Protein AF-A0A0H2UXX9-F1 (afdb_monomer_lite)

Secondary structure (DSSP, 8-state):
--HIIIIIGGGHHHHHHHHHHHTT--GGGSS-HHHHHHHHTTSSPPPHHHHHHHHHHH---HHHHHHSSHHHHHHHHHHHHHGGGGB--TTTS-TTS-TT--HHHHHHHHHHHHHHTT-HHHHHHHHHHHHSS-SB--B--GGG---EEETTEEE-TTTTT-SS---TTT-B-HHHHHHHHHHHHHHHHHHHHIIIIIHHHT-B-TTS-BSS--GGGHHHHHHHHIIIIIIIIIHHHHHHHHHHSHHHHHHHHHHHHHHHT--TTPPPP--SS------------------S-----HHHHHTTS--

pLDDT: mean 87.41, std 15.77, range [35.06, 98.5]

Structure (mmCIF, N/CA/C/O backbone):
data_AF-A0A0H2UXX9-F1
#
_entry.id   AF-A0A0H2UXX9-F1
#
loop_
_atom_site.group_PDB
_atom_site.id
_atom_site.type_symbol
_atom_site.label_atom_id
_atom_site.label_alt_id
_atom_site.label_comp_id
_atom_site.label_asym_id
_atom_site.label_entity_id
_atom_site.label_seq_id
_atom_site.pdbx_PDB_ins_code
_atom_site.Cartn_x
_atom_site.Cartn_y
_atom_site.Cartn_z
_atom_site.occupancy
_atom_site.B_iso_or_equiv
_atom_site.auth_seq_id
_atom_site.auth_comp_id
_atom_site.auth_asym_id
_atom_site.auth_atom_id
_atom_site.pdbx_PDB_model_num
ATOM 1 N N . MET A 1 1 ? 2.525 10.966 4.640 1.00 84.69 1 MET A N 1
ATOM 2 C CA . MET A 1 1 ? 1.360 10.391 3.917 1.00 84.69 1 MET A CA 1
ATOM 3 C C . MET A 1 1 ? 0.180 10.154 4.852 1.00 84.69 1 MET A C 1
ATOM 5 O O . MET A 1 1 ? 0.421 9.928 6.032 1.00 84.69 1 MET A O 1
ATOM 9 N N . LYS A 1 2 ? -1.058 10.236 4.338 1.00 88.44 2 LYS A N 1
ATOM 10 C CA . LYS A 1 2 ? -2.325 10.152 5.099 1.00 88.44 2 LYS A CA 1
ATOM 11 C C . LYS A 1 2 ? -3.241 9.011 4.622 1.00 88.44 2 LYS A C 1
ATOM 13 O O . LYS A 1 2 ? -4.441 9.189 4.434 1.00 88.44 2 LYS A O 1
ATOM 18 N N . PHE A 1 3 ? -2.668 7.834 4.382 1.00 91.88 3 PHE A N 1
ATOM 19 C CA . PHE A 1 3 ? -3.409 6.693 3.841 1.00 91.88 3 PHE A CA 1
ATOM 20 C C . PHE A 1 3 ? -4.606 6.302 4.715 1.00 91.88 3 PHE A C 1
ATOM 22 O O . PHE A 1 3 ? -5.714 6.119 4.206 1.00 91.88 3 PHE A O 1
ATOM 29 N N . PHE A 1 4 ? -4.383 6.167 6.023 1.00 94.31 4 PHE A N 1
ATOM 30 C CA . PHE A 1 4 ? -5.398 5.702 6.953 1.00 94.31 4 PHE A CA 1
ATOM 31 C C . PHE A 1 4 ? -6.510 6.735 7.112 1.00 94.31 4 PHE A C 1
ATOM 33 O O . PHE A 1 4 ? -7.687 6.382 7.023 1.00 94.31 4 PHE A O 1
ATOM 40 N N . GLU A 1 5 ? -6.156 8.006 7.317 1.00 92.56 5 GLU A N 1
ATOM 41 C CA . GLU A 1 5 ? -7.124 9.098 7.421 1.00 92.56 5 GLU A CA 1
ATOM 42 C C . GLU A 1 5 ? -8.002 9.195 6.164 1.00 92.56 5 GLU A C 1
ATOM 44 O O . GLU A 1 5 ? -9.227 9.261 6.288 1.00 92.56 5 GLU A O 1
ATOM 49 N N . GLU A 1 6 ? -7.405 9.141 4.971 1.00 90.94 6 GLU A N 1
ATOM 50 C CA . GLU A 1 6 ? -8.109 9.344 3.699 1.00 90.94 6 GLU A CA 1
ATOM 51 C C . GLU A 1 6 ? -8.959 8.140 3.272 1.00 90.94 6 GLU A C 1
ATOM 53 O O . GLU A 1 6 ? -10.051 8.336 2.739 1.00 90.94 6 GLU A O 1
ATOM 58 N N . ASN A 1 7 ? -8.497 6.909 3.522 1.00 89.81 7 ASN A N 1
ATOM 59 C CA . ASN A 1 7 ? -9.093 5.712 2.912 1.00 89.81 7 ASN A CA 1
ATOM 60 C C . ASN A 1 7 ? -9.756 4.753 3.912 1.00 89.81 7 ASN A C 1
ATOM 62 O O . ASN A 1 7 ? -10.694 4.058 3.542 1.00 89.81 7 ASN A O 1
ATOM 66 N N . TYR A 1 8 ? -9.321 4.723 5.177 1.00 89.62 8 TYR A N 1
ATOM 67 C CA . TYR A 1 8 ? -9.735 3.683 6.136 1.00 89.62 8 TYR A CA 1
ATOM 68 C C . TYR A 1 8 ? -10.500 4.200 7.349 1.00 89.62 8 TYR A C 1
ATOM 70 O O . TYR A 1 8 ? -11.346 3.497 7.909 1.00 89.62 8 TYR A O 1
ATOM 78 N N . SER A 1 9 ? -10.252 5.444 7.755 1.00 90.12 9 SER A N 1
ATOM 79 C CA . SER A 1 9 ? -10.897 6.043 8.926 1.00 90.12 9 SER A CA 1
ATOM 80 C C . SER A 1 9 ? -12.429 6.060 8.804 1.00 90.12 9 SER A C 1
ATOM 82 O O . SER A 1 9 ? -13.141 5.906 9.800 1.00 90.12 9 SER A O 1
ATOM 84 N N . GLN A 1 10 ? -12.939 6.162 7.572 1.00 90.75 10 GLN A N 1
ATOM 85 C CA . GLN A 1 10 ? -14.366 6.216 7.253 1.00 90.75 10 GLN A CA 1
ATOM 86 C C . GLN A 1 10 ? -15.086 4.871 7.424 1.00 90.75 10 GLN A C 1
ATOM 88 O O . GLN A 1 10 ? -16.310 4.836 7.567 1.00 90.75 10 GLN A O 1
ATOM 93 N N . GLU A 1 11 ? -14.355 3.756 7.463 1.00 92.69 11 GLU A N 1
ATOM 94 C CA . GLU A 1 11 ? -14.944 2.431 7.666 1.00 92.69 11 GLU A CA 1
ATOM 95 C C . GLU A 1 11 ? -15.215 2.118 9.139 1.00 92.69 11 GLU A C 1
ATOM 97 O O . GLU A 1 11 ? -16.132 1.355 9.467 1.00 92.69 11 GLU A O 1
ATOM 102 N N . ILE A 1 12 ? -14.440 2.728 10.041 1.00 94.06 12 ILE A N 1
ATOM 103 C CA . ILE A 1 12 ? -14.487 2.478 11.485 1.00 94.06 12 ILE A CA 1
ATOM 104 C C . ILE A 1 12 ? -15.905 2.659 12.057 1.00 94.06 12 ILE A C 1
ATOM 106 O O . ILE A 1 12 ? -16.374 1.746 12.745 1.00 94.06 12 ILE A O 1
ATOM 110 N N . PRO A 1 13 ? -16.648 3.750 11.760 1.00 95.31 13 PRO A N 1
ATOM 111 C CA . PRO A 1 13 ? -18.031 3.919 12.215 1.00 95.31 13 PRO A CA 1
ATOM 112 C C . PRO A 1 13 ? -18.941 2.741 11.856 1.00 95.31 13 PRO A C 1
ATOM 114 O O . PRO A 1 13 ? -19.681 2.226 12.702 1.00 95.31 13 PRO A O 1
ATOM 117 N N . THR A 1 14 ? -18.864 2.287 10.604 1.00 95.38 14 THR A N 1
ATOM 118 C CA . THR A 1 14 ? -19.673 1.178 10.091 1.00 95.38 14 THR A CA 1
ATOM 119 C C . THR A 1 14 ? -19.275 -0.131 10.762 1.00 95.38 14 THR A C 1
ATOM 121 O O . THR A 1 14 ? -20.147 -0.885 11.201 1.00 95.38 14 THR A O 1
ATOM 124 N N . ARG A 1 15 ? -17.971 -0.379 10.924 1.00 95.00 15 ARG A N 1
ATOM 125 C CA . ARG A 1 15 ? -17.442 -1.585 11.571 1.00 95.00 15 ARG A CA 1
ATOM 126 C C . ARG A 1 15 ? -17.874 -1.689 13.029 1.00 95.00 15 ARG A C 1
ATOM 128 O O . ARG A 1 15 ? -18.403 -2.721 13.436 1.00 95.00 15 ARG A O 1
ATOM 135 N N . ILE A 1 16 ? -17.745 -0.602 13.786 1.00 95.19 16 ILE A N 1
ATOM 136 C CA . ILE A 1 16 ? -18.212 -0.491 15.175 1.00 95.19 16 ILE A CA 1
ATOM 137 C C . ILE A 1 16 ? -19.705 -0.803 15.270 1.00 95.19 16 ILE A C 1
ATOM 139 O O . ILE A 1 16 ? -20.124 -1.632 16.080 1.00 95.19 16 ILE A O 1
ATOM 143 N N . LYS A 1 17 ? -20.516 -0.157 14.427 1.00 96.06 17 LYS A N 1
ATOM 144 C CA . LYS A 1 17 ? -21.970 -0.337 14.423 1.00 96.06 17 LYS A CA 1
ATOM 145 C C . LYS A 1 17 ? -22.358 -1.779 14.112 1.00 96.06 17 LYS A C 1
ATOM 147 O O . LYS A 1 17 ? -23.274 -2.322 14.735 1.00 96.06 17 LYS A O 1
ATOM 152 N N . ASN A 1 18 ? -21.667 -2.401 13.159 1.00 95.88 18 ASN A N 1
ATOM 153 C CA . ASN A 1 18 ? -21.888 -3.789 12.773 1.00 95.88 18 ASN A CA 1
ATOM 154 C C . ASN A 1 18 ? -21.481 -4.754 13.890 1.00 95.88 18 ASN A C 1
ATOM 156 O O . ASN A 1 18 ? -22.270 -5.633 14.228 1.00 95.88 18 ASN A O 1
ATOM 160 N N . LEU A 1 19 ? -20.317 -4.551 14.517 1.00 95.75 19 LEU A N 1
ATO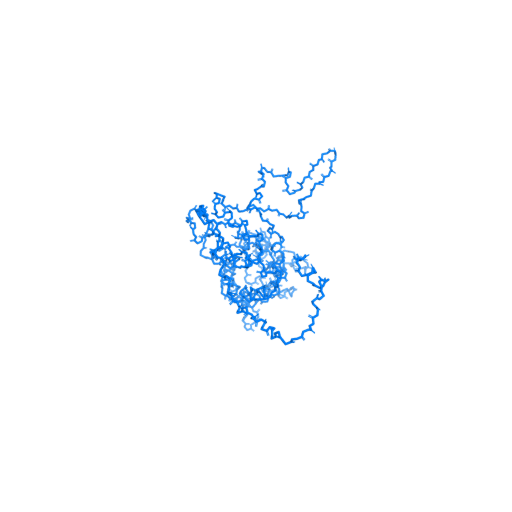M 161 C CA . LEU A 1 19 ? -19.872 -5.311 15.688 1.00 95.75 19 LEU A CA 1
ATOM 162 C C . LEU A 1 19 ? -20.893 -5.228 16.823 1.00 95.75 19 LEU A C 1
ATOM 164 O O . LEU A 1 19 ? -21.365 -6.251 17.317 1.00 95.75 19 LEU A O 1
ATOM 168 N N . ARG A 1 20 ? -21.314 -4.014 17.181 1.00 95.88 20 ARG A N 1
ATOM 169 C CA . ARG A 1 20 ? -22.292 -3.805 18.246 1.00 95.88 20 ARG A CA 1
ATOM 170 C C . ARG A 1 20 ? -23.602 -4.550 17.962 1.00 95.88 20 ARG A C 1
ATOM 172 O O . ARG A 1 20 ? -24.103 -5.270 18.823 1.00 95.88 20 ARG A O 1
ATOM 179 N N . LYS A 1 21 ? -24.151 -4.399 16.752 1.00 96.31 21 LYS A N 1
ATOM 180 C CA . LYS A 1 21 ? -25.393 -5.076 16.342 1.00 96.31 21 LYS A CA 1
ATOM 181 C C . LYS A 1 21 ? -25.252 -6.595 16.324 1.00 96.31 21 LYS A C 1
ATOM 183 O O . LYS A 1 21 ? -26.142 -7.276 16.815 1.00 96.31 21 LYS A O 1
ATOM 188 N N . LYS A 1 22 ? -24.144 -7.117 15.792 1.00 96.56 22 LYS A N 1
ATOM 189 C CA . LYS A 1 22 ? -23.858 -8.558 15.722 1.00 96.56 22 LYS A CA 1
ATOM 190 C C . LYS A 1 22 ? -23.870 -9.209 17.107 1.00 96.56 22 LYS A C 1
ATOM 192 O O . LYS A 1 22 ? -24.340 -10.332 17.242 1.00 96.56 22 LYS A O 1
ATOM 197 N N . HIS A 1 23 ? -23.394 -8.493 18.123 1.00 96.00 23 HIS A N 1
ATOM 198 C CA . HIS A 1 23 ? -23.325 -8.971 19.504 1.00 96.00 23 HIS A CA 1
ATOM 199 C C . HIS A 1 23 ? -24.520 -8.536 20.375 1.00 96.00 23 HIS A C 1
ATOM 201 O O . HIS A 1 23 ? -24.513 -8.783 21.575 1.00 96.00 23 HIS A O 1
ATOM 207 N N . ASN A 1 24 ? -25.560 -7.920 19.793 1.00 96.19 24 ASN A N 1
ATOM 208 C CA . ASN A 1 24 ? -26.741 -7.407 20.507 1.00 96.19 24 ASN A CA 1
ATOM 209 C C . ASN A 1 24 ? -26.424 -6.410 21.639 1.00 96.19 24 ASN A C 1
ATOM 211 O O . ASN A 1 24 ? -27.165 -6.315 22.613 1.00 96.19 24 ASN A O 1
ATOM 215 N N . ILE A 1 25 ? -25.347 -5.639 21.492 1.00 95.88 25 ILE A N 1
ATOM 216 C CA . ILE A 1 25 ? -24.913 -4.653 22.483 1.00 95.88 25 ILE A CA 1
ATOM 217 C C . ILE A 1 25 ? -25.702 -3.345 22.279 1.00 95.88 25 ILE A C 1
ATOM 219 O O . ILE A 1 25 ? -25.919 -2.868 21.154 1.00 95.88 25 ILE A O 1
ATOM 223 N N . THR A 1 26 ? -26.155 -2.721 23.358 1.00 95.12 26 THR A N 1
ATOM 224 C CA . THR A 1 26 ? -26.783 -1.395 23.315 1.00 95.12 26 THR A CA 1
ATOM 225 C C . THR A 1 26 ? -25.726 -0.291 23.273 1.00 95.12 26 THR A C 1
ATOM 227 O O . THR A 1 26 ? -24.590 -0.460 23.704 1.00 95.12 26 THR A O 1
ATOM 230 N N . GLN A 1 27 ? -26.077 0.888 22.755 1.00 95.00 27 GLN A N 1
ATOM 231 C CA . GLN A 1 27 ? -25.132 2.014 22.741 1.00 95.00 27 GLN A CA 1
ATOM 232 C C . GLN A 1 27 ? -24.735 2.453 24.162 1.00 95.00 27 GLN A C 1
ATOM 234 O O . GLN A 1 27 ? -23.612 2.902 24.360 1.00 95.00 27 GLN A O 1
ATOM 239 N N . SER A 1 28 ? -25.627 2.285 25.143 1.00 94.50 28 SER A N 1
ATOM 240 C CA . SER A 1 28 ? -25.371 2.605 26.553 1.00 94.50 28 SER A CA 1
ATOM 241 C C . SER A 1 28 ? -24.345 1.678 27.212 1.00 94.50 28 SER A C 1
ATOM 243 O O . SER A 1 28 ? -23.680 2.082 28.159 1.00 94.50 28 SER A O 1
ATOM 245 N N . GLU A 1 29 ? -24.201 0.447 26.717 1.00 92.75 29 GLU A N 1
ATOM 246 C CA . GLU A 1 29 ? -23.192 -0.506 27.201 1.00 92.75 29 GLU A CA 1
ATOM 247 C C . GLU A 1 29 ? -21.782 -0.185 26.685 1.00 92.75 29 GLU A C 1
ATOM 249 O O . GLU A 1 29 ? -20.803 -0.580 27.306 1.00 92.75 29 GLU A O 1
ATOM 254 N N . LEU A 1 30 ? -21.663 0.572 25.586 1.00 91.12 30 LEU A N 1
ATOM 255 C CA . LEU A 1 30 ? -20.378 1.059 25.064 1.00 91.12 30 LEU A CA 1
ATOM 256 C C . LEU A 1 30 ? -19.975 2.435 25.615 1.00 91.12 30 LEU A C 1
ATOM 258 O O . LEU A 1 30 ? -18.903 2.940 25.282 1.00 91.12 30 LEU A O 1
ATOM 262 N N . GLY A 1 31 ? -20.833 3.073 26.415 1.00 90.88 31 GLY A N 1
ATOM 263 C CA . GLY A 1 31 ? -20.610 4.406 26.968 1.00 90.88 31 GLY A CA 1
ATOM 264 C C . GLY A 1 31 ? -21.852 5.289 26.877 1.00 90.88 31 GLY A C 1
ATOM 265 O O . GLY A 1 31 ? -22.987 4.826 26.925 1.00 90.88 31 GLY A O 1
ATOM 266 N N . ASN A 1 32 ? -21.665 6.604 26.749 1.00 93.38 32 ASN A N 1
ATOM 267 C CA . ASN A 1 32 ? -22.800 7.507 26.580 1.00 93.38 32 ASN A CA 1
ATOM 268 C C . ASN A 1 32 ? -23.468 7.268 25.214 1.00 93.38 32 ASN A C 1
ATOM 270 O O . ASN A 1 32 ? -22.850 7.507 24.176 1.00 93.38 32 ASN A O 1
ATOM 274 N N . ALA A 1 33 ? -24.743 6.871 25.207 1.00 93.75 33 ALA A N 1
ATOM 275 C CA . ALA A 1 33 ? -25.456 6.517 23.978 1.00 93.75 33 ALA A CA 1
ATOM 276 C C . ALA A 1 33 ? -25.432 7.622 22.902 1.00 93.75 33 ALA A C 1
ATOM 278 O O . ALA A 1 33 ? -25.310 7.328 21.714 1.00 93.75 33 ALA A O 1
ATOM 279 N N . GLY A 1 34 ? -25.482 8.898 23.304 1.00 94.25 34 GLY A N 1
ATOM 280 C CA . GLY A 1 34 ? -25.373 10.030 22.382 1.00 94.25 34 GLY A CA 1
ATOM 281 C C . GLY A 1 34 ? -23.990 10.136 21.735 1.00 94.25 34 GLY A C 1
ATOM 282 O O . GLY A 1 34 ? -23.894 10.365 20.530 1.00 94.25 34 GLY A O 1
ATOM 283 N N . GLN A 1 35 ? -22.922 9.917 22.507 1.00 93.56 35 GLN A N 1
ATOM 284 C CA . GLN A 1 35 ? -21.549 9.902 21.991 1.00 93.56 35 GLN A CA 1
ATOM 285 C C . GLN A 1 35 ? -21.310 8.701 21.072 1.00 93.56 35 GLN A C 1
ATOM 287 O O . GLN A 1 35 ? -20.795 8.875 19.972 1.00 93.56 35 GLN A O 1
ATOM 292 N N . VAL A 1 36 ? -21.745 7.506 21.478 1.00 94.56 36 VAL A N 1
ATOM 293 C CA . VAL A 1 36 ? -21.621 6.284 20.668 1.00 94.56 36 VAL A CA 1
ATOM 294 C C . VAL A 1 36 ? -22.374 6.437 19.346 1.00 94.56 36 VAL A C 1
ATOM 296 O O . VAL A 1 36 ? -21.836 6.119 18.291 1.00 94.56 36 VAL A O 1
ATOM 299 N N . SER A 1 37 ? -23.580 7.012 19.368 1.00 95.75 37 SER A N 1
ATOM 300 C CA . SER A 1 37 ? -24.340 7.329 18.153 1.00 95.75 37 SER A CA 1
ATOM 301 C C . SER A 1 37 ? -23.591 8.293 17.222 1.00 95.75 37 SER A C 1
ATOM 303 O O . SER A 1 37 ? -23.578 8.106 16.005 1.00 95.75 37 SER A O 1
ATOM 305 N N . GLN A 1 38 ? -22.906 9.298 17.778 1.00 96.06 38 GLN A N 1
ATOM 306 C CA . GLN A 1 38 ? -22.062 10.201 16.991 1.00 96.06 38 GLN A CA 1
ATOM 307 C C . GLN A 1 38 ? -20.872 9.470 16.357 1.00 96.06 38 GLN A C 1
ATOM 309 O O . GLN A 1 38 ? -20.617 9.700 15.175 1.00 96.06 38 GLN A O 1
ATOM 314 N N . VAL A 1 39 ? -20.214 8.560 17.082 1.00 94.56 39 VAL A N 1
ATOM 315 C CA . VAL A 1 39 ? -19.128 7.723 16.541 1.00 94.56 39 VAL A CA 1
ATOM 316 C C . VAL A 1 39 ? -19.628 6.810 15.420 1.00 94.56 39 VAL A C 1
ATOM 318 O O . VAL A 1 39 ? -19.065 6.824 14.333 1.00 94.56 39 VAL A O 1
ATOM 321 N N . GLU A 1 40 ? -20.740 6.095 15.617 1.00 95.25 40 GLU A N 1
ATOM 322 C CA . GLU A 1 40 ? -21.342 5.210 14.598 1.00 95.25 40 GLU A CA 1
ATOM 323 C C . GLU A 1 40 ? -21.829 5.949 13.341 1.00 95.25 40 GLU A C 1
ATOM 325 O O . GLU A 1 40 ? -22.103 5.324 12.316 1.00 95.25 40 GLU A O 1
ATOM 330 N N . SER A 1 41 ? -21.978 7.273 13.428 1.00 94.69 41 SER A N 1
ATOM 331 C CA . SER A 1 41 ? -22.341 8.152 12.311 1.00 94.69 41 SER A CA 1
ATOM 332 C C . SER A 1 41 ? -21.145 8.852 11.656 1.00 94.69 41 SER A C 1
ATOM 334 O O . SER A 1 41 ? -21.356 9.651 10.749 1.00 94.69 41 SER A O 1
ATOM 336 N N . GLY A 1 42 ? -19.917 8.615 12.136 1.00 93.19 42 GLY A N 1
ATOM 337 C CA . GLY A 1 42 ? -18.696 9.273 11.649 1.00 93.19 42 GLY A CA 1
ATOM 338 C C . GLY A 1 42 ? -18.540 10.735 12.081 1.00 93.19 42 GLY A C 1
ATOM 339 O O . GLY A 1 42 ? -17.605 11.407 11.668 1.00 93.19 42 GLY A O 1
ATOM 340 N N . LYS A 1 43 ? -19.427 11.255 12.942 1.00 93.50 43 LYS A N 1
ATOM 341 C CA . LYS A 1 43 ? -19.355 12.644 13.435 1.00 93.50 43 LYS A CA 1
ATOM 342 C C . LYS A 1 43 ? -18.284 12.854 14.500 1.00 93.50 43 LYS A C 1
ATOM 344 O O . LYS A 1 43 ? -17.948 13.997 14.803 1.00 93.50 43 LYS A O 1
ATOM 349 N N . ARG A 1 44 ? -17.824 11.776 15.137 1.00 91.81 44 ARG A N 1
ATOM 350 C CA . ARG A 1 44 ? -16.765 11.801 16.147 1.00 91.81 44 ARG A CA 1
ATOM 351 C C . ARG A 1 44 ? -15.834 10.603 15.975 1.00 91.81 44 ARG A C 1
ATOM 353 O O . ARG A 1 44 ? -16.327 9.526 15.643 1.00 91.81 44 ARG A O 1
ATOM 360 N N . PRO A 1 45 ? -14.531 10.773 16.245 1.00 91.50 45 PRO A N 1
ATOM 361 C CA . PRO A 1 45 ? -13.592 9.660 16.281 1.00 91.50 45 PRO A CA 1
ATOM 362 C C . PRO A 1 45 ? -13.920 8.694 17.427 1.00 91.50 45 PRO A C 1
ATOM 364 O O . PRO A 1 45 ? -14.484 9.096 18.451 1.00 91.50 45 PRO A O 1
ATOM 367 N N . ILE A 1 46 ? -13.545 7.422 17.266 1.00 91.88 46 ILE A N 1
ATOM 368 C CA . ILE A 1 46 ? -13.614 6.437 18.352 1.00 91.88 46 ILE A CA 1
ATOM 369 C C . ILE A 1 46 ? -12.653 6.828 19.486 1.00 91.88 46 ILE A C 1
ATOM 371 O O . ILE A 1 46 ? -11.538 7.288 19.249 1.00 91.88 46 ILE A O 1
ATOM 375 N N . THR A 1 47 ? -13.087 6.634 20.732 1.00 89.44 47 THR A N 1
ATOM 376 C CA . THR A 1 47 ? -12.271 6.867 21.930 1.00 89.44 47 THR A CA 1
ATOM 377 C C . THR A 1 47 ? -11.627 5.573 22.428 1.00 89.44 47 THR A C 1
ATOM 379 O O . THR A 1 47 ? -12.167 4.484 22.225 1.00 89.44 47 THR A O 1
ATOM 382 N N . SER A 1 48 ? -10.519 5.681 23.169 1.00 89.19 48 SER A N 1
ATOM 383 C CA . SER A 1 48 ? -9.859 4.523 23.796 1.00 89.19 48 SER A CA 1
ATOM 384 C C . SER A 1 48 ? -10.794 3.756 24.737 1.00 89.19 48 SER A C 1
ATOM 386 O O . SER A 1 48 ? -10.812 2.532 24.726 1.00 89.19 48 SER A O 1
ATOM 388 N N . SER A 1 49 ? -11.652 4.455 25.487 1.00 89.44 49 SER A N 1
ATOM 389 C CA . SER A 1 49 ? -12.655 3.817 26.353 1.00 89.44 49 SER A CA 1
ATOM 390 C C . SER A 1 49 ? -13.641 2.947 25.572 1.00 89.44 49 SER A C 1
ATOM 392 O O . SER A 1 49 ? -13.969 1.837 25.982 1.00 89.44 49 SER A O 1
ATOM 394 N N . MET A 1 50 ? -14.090 3.426 24.413 1.00 92.25 50 MET A N 1
ATOM 395 C CA . MET A 1 50 ? -15.012 2.689 23.560 1.00 92.25 50 MET A CA 1
ATOM 396 C C . MET A 1 50 ? -14.330 1.478 22.909 1.00 92.25 50 MET A C 1
ATOM 398 O O . MET A 1 50 ? -14.971 0.438 22.765 1.00 92.25 50 MET A O 1
ATOM 402 N N . LEU A 1 51 ? -13.034 1.576 22.580 1.00 93.00 51 LEU A N 1
ATOM 403 C CA . LEU A 1 51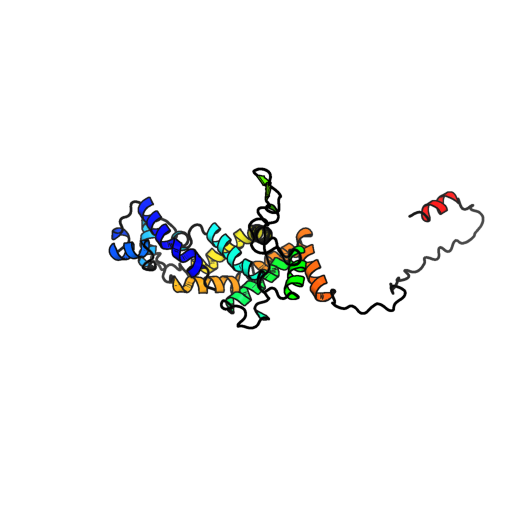 ? -12.223 0.425 22.166 1.00 93.00 51 LEU A CA 1
ATOM 404 C C . LEU A 1 51 ? -12.164 -0.650 23.254 1.00 93.00 51 LEU A C 1
ATOM 406 O O . LEU A 1 51 ? -12.416 -1.814 22.950 1.00 93.00 51 LEU A O 1
ATOM 410 N N . VAL A 1 52 ? -11.876 -0.268 24.503 1.00 93.00 52 VAL A N 1
ATOM 411 C CA . VAL A 1 52 ? -11.820 -1.196 25.649 1.00 93.00 52 VAL A CA 1
ATOM 412 C C . VAL A 1 52 ? -13.157 -1.913 25.832 1.00 93.00 52 VAL A C 1
ATOM 414 O O . VAL A 1 52 ? -13.191 -3.140 25.913 1.00 93.00 52 VAL A O 1
ATOM 417 N N . TYR A 1 53 ? -14.277 -1.182 25.818 1.00 93.69 53 TYR A N 1
ATOM 418 C CA . TYR A 1 53 ? -15.598 -1.802 25.955 1.00 93.69 53 TYR A CA 1
ATOM 419 C C . TYR A 1 53 ? -15.947 -2.728 24.788 1.00 93.69 53 TYR A C 1
ATOM 421 O O . TYR A 1 53 ? -16.476 -3.817 25.009 1.00 93.69 53 TYR A O 1
ATOM 429 N N . LEU A 1 54 ? -15.626 -2.344 23.548 1.00 94.44 54 LEU A N 1
ATOM 430 C CA . LEU A 1 54 ? -15.829 -3.214 22.388 1.00 94.44 54 LEU A CA 1
ATOM 431 C C . LEU A 1 54 ? -14.998 -4.493 22.492 1.00 94.44 54 LEU A C 1
ATOM 433 O O . LEU A 1 54 ? -15.528 -5.574 22.237 1.00 94.44 54 LEU A O 1
ATOM 437 N N . ASN A 1 55 ? -13.730 -4.392 22.891 1.00 94.56 55 ASN A N 1
ATOM 438 C CA . ASN A 1 55 ? -12.870 -5.551 23.100 1.00 94.56 55 ASN A CA 1
ATOM 439 C C . ASN A 1 55 ? -13.455 -6.487 24.170 1.00 94.56 55 ASN A C 1
ATOM 441 O O . ASN A 1 55 ? -13.659 -7.669 23.894 1.00 94.56 55 ASN A O 1
ATOM 445 N N . ALA A 1 56 ? -13.826 -5.950 25.334 1.00 93.38 56 ALA A N 1
ATOM 446 C CA . ALA A 1 56 ? -14.365 -6.734 26.443 1.00 93.38 56 ALA A CA 1
ATOM 447 C C . ALA A 1 56 ? -15.702 -7.424 26.110 1.00 93.38 56 ALA A C 1
ATOM 449 O O . ALA A 1 56 ? -15.917 -8.573 26.493 1.00 93.38 56 ALA A O 1
ATOM 450 N N . LEU A 1 57 ? -16.602 -6.747 25.388 1.00 94.69 57 LEU A N 1
ATOM 451 C CA . LEU A 1 57 ? -17.952 -7.256 25.111 1.00 94.69 57 LEU A CA 1
ATOM 452 C C . LEU A 1 57 ? -18.040 -8.142 23.862 1.00 94.69 57 LEU A C 1
ATOM 454 O O . LEU A 1 57 ? -18.981 -8.925 23.732 1.00 94.69 57 LEU A O 1
ATOM 458 N N . THR A 1 58 ? -17.096 -8.022 22.925 1.00 94.50 58 THR A N 1
ATOM 459 C CA . THR A 1 58 ? -17.125 -8.783 21.661 1.00 94.50 58 THR A CA 1
ATOM 460 C C . THR A 1 58 ? -16.004 -9.809 21.531 1.00 94.50 58 THR A C 1
ATOM 462 O O . THR A 1 58 ? -16.060 -10.629 20.617 1.00 94.50 58 THR A O 1
ATOM 465 N N . ALA A 1 59 ? -14.994 -9.761 22.408 1.00 92.31 59 ALA A N 1
ATOM 466 C CA . ALA A 1 59 ? -13.722 -10.476 22.274 1.00 92.31 59 ALA A CA 1
ATOM 467 C C . ALA A 1 59 ? -12.951 -10.162 20.970 1.00 92.31 59 ALA A C 1
ATOM 469 O O . ALA A 1 59 ? -12.027 -10.887 20.603 1.00 92.31 59 ALA A O 1
ATOM 470 N N . SER A 1 60 ? -13.305 -9.079 20.266 1.00 94.69 60 SER A N 1
ATOM 471 C CA . SER A 1 60 ? -12.586 -8.624 19.069 1.00 94.69 60 SER A CA 1
ATOM 472 C C . SER A 1 60 ? -11.286 -7.928 19.459 1.00 94.69 60 SER A C 1
ATOM 474 O O . SER A 1 60 ? -11.276 -7.110 20.380 1.00 94.69 60 SER A O 1
ATOM 476 N N . SER A 1 61 ? -10.192 -8.196 18.745 1.00 94.50 61 SER A N 1
ATOM 477 C CA . SER A 1 61 ? -8.914 -7.517 18.986 1.00 94.50 61 SER A CA 1
ATOM 478 C C . SER A 1 61 ? -8.995 -6.020 18.660 1.00 94.50 61 SER A C 1
ATOM 480 O O . SER A 1 61 ? -9.763 -5.602 17.790 1.00 94.50 61 SER A O 1
ATOM 482 N N . TYR A 1 62 ? -8.169 -5.201 19.321 1.00 94.50 62 TYR A N 1
ATOM 483 C CA . TYR A 1 62 ? -8.055 -3.775 18.989 1.00 94.50 62 TYR A CA 1
ATOM 484 C C . TYR A 1 62 ? -7.645 -3.567 17.527 1.00 94.50 62 TYR A C 1
ATOM 486 O O . TYR A 1 62 ? -8.216 -2.716 16.844 1.00 94.50 62 TYR A O 1
ATOM 494 N N . THR A 1 63 ? -6.742 -4.416 17.027 1.00 95.19 63 THR A N 1
ATOM 495 C CA . THR A 1 63 ? -6.343 -4.464 15.618 1.00 95.19 63 THR A CA 1
ATOM 496 C C . THR A 1 63 ? -7.548 -4.619 14.700 1.00 95.19 63 THR A C 1
ATOM 498 O O . THR A 1 63 ? -7.730 -3.793 13.814 1.00 95.19 63 THR A O 1
ATOM 501 N N . TYR A 1 64 ? -8.419 -5.603 14.943 1.00 95.62 64 TYR A N 1
ATOM 502 C CA . TYR A 1 64 ? -9.600 -5.814 14.106 1.00 95.62 64 TYR A CA 1
ATOM 503 C C . TYR A 1 64 ? -10.597 -4.651 14.196 1.00 95.62 64 TYR A C 1
ATOM 505 O O . TYR A 1 64 ? -11.178 -4.235 13.196 1.00 95.62 64 TYR A O 1
ATOM 513 N N . ILE A 1 65 ? -10.796 -4.078 15.385 1.00 95.12 65 ILE A N 1
ATOM 514 C CA . ILE A 1 65 ? -11.725 -2.953 15.542 1.00 95.12 65 ILE A CA 1
ATOM 515 C C . ILE A 1 65 ? -11.250 -1.742 14.717 1.00 95.12 65 ILE A C 1
ATOM 517 O O . ILE A 1 65 ? -12.061 -1.111 14.034 1.00 95.12 65 ILE A O 1
ATOM 521 N N . VAL A 1 66 ? -9.948 -1.441 14.735 1.00 95.50 66 VAL A N 1
ATOM 522 C CA . VAL A 1 66 ? -9.369 -0.257 14.074 1.00 95.50 66 VAL A CA 1
ATOM 523 C C . VAL A 1 66 ? -9.077 -0.490 12.592 1.00 95.50 66 VAL A C 1
ATOM 525 O O . VAL A 1 66 ? -9.471 0.330 11.765 1.00 95.50 66 VAL A O 1
ATOM 528 N N . PHE A 1 67 ? -8.445 -1.607 12.239 1.00 95.88 67 PHE A N 1
ATOM 529 C CA . PHE A 1 67 ? -7.976 -1.891 10.878 1.00 95.88 67 PHE A CA 1
ATOM 530 C C . PHE A 1 67 ? -8.893 -2.836 10.093 1.00 95.88 67 PHE A C 1
ATOM 532 O O . PHE A 1 67 ? -8.865 -2.810 8.871 1.00 95.88 67 PHE A O 1
ATOM 539 N N . GLY A 1 68 ? -9.761 -3.601 10.760 1.00 95.00 68 GLY A N 1
ATOM 540 C CA . GLY A 1 68 ? -10.593 -4.614 10.109 1.00 95.00 68 GLY A CA 1
ATOM 541 C C . GLY A 1 68 ? -9.818 -5.905 9.875 1.00 95.00 68 GLY A C 1
ATOM 542 O O . GLY A 1 68 ? -9.022 -6.316 10.723 1.00 95.00 68 GLY A O 1
ATOM 543 N N . GLU A 1 69 ? -10.061 -6.547 8.736 1.00 95.31 69 GLU A N 1
ATOM 544 C CA . GLU A 1 69 ? -9.238 -7.671 8.297 1.00 95.31 69 GLU A CA 1
ATOM 545 C C . GLU A 1 69 ? -7.843 -7.143 7.952 1.00 95.31 69 GLU A C 1
ATOM 547 O O . GLU A 1 69 ? -7.647 -6.446 6.958 1.00 95.31 69 GLU A O 1
ATOM 552 N N . LEU A 1 70 ? -6.869 -7.441 8.816 1.00 95.88 70 LEU A N 1
ATOM 553 C CA . LEU A 1 70 ? -5.523 -6.873 8.710 1.00 95.88 70 LEU A CA 1
ATOM 554 C C . LEU A 1 70 ? -4.864 -7.209 7.368 1.00 95.88 70 LEU A C 1
ATOM 556 O O . LEU A 1 70 ? -4.105 -6.419 6.823 1.00 95.88 70 LEU A O 1
ATOM 560 N N . ASP A 1 71 ? -5.177 -8.382 6.844 1.00 96.12 71 ASP A N 1
ATOM 561 C CA . ASP A 1 71 ? -4.678 -8.877 5.576 1.00 96.12 71 ASP A CA 1
ATOM 562 C C . ASP A 1 71 ? -5.098 -7.985 4.390 1.00 96.12 71 ASP A C 1
ATOM 564 O O . ASP A 1 71 ? -4.255 -7.528 3.619 1.00 96.12 71 ASP A O 1
ATOM 568 N N . GLU A 1 72 ? -6.386 -7.637 4.322 1.00 96.44 72 GLU A N 1
ATOM 569 C CA . GLU A 1 72 ? -6.952 -6.704 3.338 1.00 96.44 72 GLU A CA 1
ATOM 570 C C . GLU A 1 72 ? -6.422 -5.277 3.545 1.00 96.44 72 GLU A C 1
ATOM 572 O O . GLU A 1 72 ? -6.094 -4.577 2.585 1.00 96.44 72 GLU A O 1
ATOM 577 N N . PHE A 1 73 ? -6.271 -4.850 4.803 1.00 97.25 73 PHE A N 1
ATOM 578 C CA . PHE A 1 73 ? -5.681 -3.552 5.124 1.00 97.25 73 PHE A CA 1
ATOM 579 C C . PHE A 1 73 ? -4.248 -3.427 4.584 1.00 97.25 73 PHE A C 1
ATOM 581 O O . PHE A 1 73 ? -3.903 -2.421 3.963 1.00 97.25 73 PHE A O 1
ATOM 588 N N . ILE A 1 74 ? -3.410 -4.445 4.806 1.00 97.88 74 ILE A N 1
ATOM 589 C CA . ILE A 1 74 ? -2.009 -4.458 4.363 1.00 97.88 74 ILE A CA 1
ATOM 590 C C . ILE A 1 74 ? -1.904 -4.530 2.844 1.00 97.88 74 ILE A C 1
ATOM 592 O O . ILE A 1 74 ? -1.055 -3.855 2.266 1.00 97.88 74 ILE A O 1
ATOM 596 N N . GLU A 1 75 ? -2.766 -5.310 2.200 1.00 97.56 75 GLU A N 1
ATOM 597 C CA . GLU A 1 75 ? -2.867 -5.379 0.746 1.00 97.56 75 GLU A CA 1
ATOM 598 C C . GLU A 1 75 ? -3.156 -4.000 0.144 1.00 97.56 75 GLU A C 1
ATOM 600 O O . GLU A 1 75 ? -2.397 -3.521 -0.701 1.00 97.56 75 GLU A O 1
ATOM 605 N N . ASN A 1 76 ? -4.175 -3.305 0.643 1.00 97.00 76 ASN A N 1
ATOM 606 C CA . ASN A 1 76 ? -4.524 -1.967 0.169 1.00 97.00 76 ASN A CA 1
ATOM 607 C C . ASN A 1 76 ? -3.455 -0.917 0.505 1.00 97.00 76 ASN A C 1
ATOM 609 O O . ASN A 1 76 ? -3.159 -0.050 -0.319 1.00 97.00 76 ASN A O 1
ATOM 613 N N . LEU A 1 77 ? -2.836 -1.002 1.687 1.00 97.44 77 LEU A N 1
ATOM 614 C CA . LEU A 1 77 ? -1.727 -0.127 2.076 1.00 97.44 77 LEU A CA 1
ATOM 615 C C . LEU A 1 77 ? -0.529 -0.306 1.140 1.00 97.44 77 LEU A C 1
ATOM 617 O O . LEU A 1 77 ? 0.063 0.678 0.694 1.00 97.44 77 LEU A O 1
ATOM 621 N N . PHE A 1 78 ? -0.186 -1.556 0.824 1.00 98.06 78 PHE A N 1
ATOM 622 C CA . PHE A 1 78 ? 0.888 -1.868 -0.105 1.00 98.06 78 PHE A CA 1
ATOM 623 C C . PHE A 1 78 ? 0.592 -1.308 -1.495 1.00 98.06 78 PHE A C 1
ATOM 625 O O . PHE A 1 78 ? 1.445 -0.613 -2.036 1.00 98.06 78 PHE A O 1
ATOM 632 N N . HIS A 1 79 ? -0.604 -1.535 -2.047 1.00 97.06 79 HIS A N 1
ATOM 633 C CA . HIS A 1 79 ? -0.994 -0.982 -3.350 1.00 97.06 79 HIS A CA 1
ATOM 634 C C . HIS A 1 79 ? -0.919 0.544 -3.363 1.00 97.06 79 HIS A C 1
ATOM 636 O O . HIS A 1 79 ? -0.339 1.130 -4.279 1.00 97.06 79 HIS A O 1
ATOM 642 N N . TYR A 1 80 ? -1.431 1.194 -2.317 1.00 96.12 80 TYR A N 1
ATOM 643 C CA . TYR A 1 80 ? -1.398 2.645 -2.210 1.00 96.12 80 TYR A CA 1
ATOM 644 C C . TYR A 1 80 ? 0.043 3.178 -2.195 1.00 96.12 80 TYR A C 1
ATOM 646 O O . TYR A 1 80 ? 0.371 4.082 -2.961 1.00 96.12 80 TYR A O 1
ATOM 654 N N . PHE A 1 81 ? 0.944 2.586 -1.408 1.00 97.25 81 PHE A N 1
ATOM 655 C CA . PHE A 1 81 ? 2.353 2.994 -1.388 1.00 97.25 81 PHE A CA 1
ATOM 656 C C . PHE A 1 81 ? 3.103 2.620 -2.664 1.00 97.25 81 PHE A C 1
ATOM 658 O O . PHE A 1 81 ? 3.893 3.421 -3.168 1.00 97.25 81 PHE A O 1
ATOM 665 N N . PHE A 1 82 ? 2.837 1.448 -3.233 1.00 98.06 82 PHE A N 1
ATOM 666 C CA . PHE A 1 82 ? 3.479 0.990 -4.457 1.00 98.06 82 PHE A CA 1
ATOM 667 C C . PHE A 1 82 ? 3.048 1.820 -5.670 1.00 98.06 82 PHE A C 1
ATOM 669 O O . PHE A 1 82 ? 3.862 2.034 -6.563 1.00 98.06 82 PHE A O 1
ATOM 676 N N . SER A 1 83 ? 1.839 2.398 -5.670 1.00 96.81 83 SER A N 1
ATOM 677 C CA . SER A 1 83 ? 1.391 3.336 -6.714 1.00 96.81 83 SER A CA 1
ATOM 678 C C . SER A 1 83 ? 2.292 4.570 -6.851 1.00 96.81 83 SER A C 1
ATOM 680 O O . SER A 1 83 ? 2.344 5.188 -7.912 1.00 96.81 83 SER A O 1
ATOM 682 N N . SER A 1 84 ? 3.109 4.882 -5.835 1.00 96.88 84 SER A N 1
ATOM 683 C CA . SER A 1 84 ? 4.110 5.949 -5.925 1.00 96.88 84 SER A CA 1
ATOM 684 C C . SER A 1 84 ? 5.106 5.773 -7.083 1.00 96.88 84 SER A C 1
ATOM 686 O O . SER A 1 84 ? 5.660 6.768 -7.553 1.00 96.88 84 SER A O 1
ATOM 688 N N . ILE A 1 85 ? 5.319 4.551 -7.599 1.00 97.88 85 ILE A N 1
ATOM 689 C CA . ILE A 1 85 ? 6.209 4.305 -8.750 1.00 97.88 85 ILE A CA 1
ATOM 690 C C . ILE A 1 85 ? 5.690 4.907 -10.062 1.00 97.88 85 ILE A C 1
ATOM 692 O O . ILE A 1 85 ? 6.461 5.030 -11.016 1.00 97.88 85 ILE A O 1
ATOM 696 N N . LEU A 1 86 ? 4.399 5.249 -10.125 1.00 97.38 86 LEU A N 1
ATOM 697 C CA . LEU A 1 86 ? 3.763 5.818 -11.312 1.00 97.38 86 LEU A CA 1
ATOM 698 C C . LEU A 1 86 ? 4.200 7.265 -11.548 1.00 97.38 86 LEU A C 1
ATOM 700 O O . LEU A 1 86 ? 4.288 7.711 -12.688 1.00 97.38 86 LEU A O 1
ATOM 704 N N . TYR A 1 87 ? 4.544 7.992 -10.489 1.00 97.00 87 TYR A N 1
ATOM 705 C CA . TYR A 1 87 ? 4.970 9.385 -10.584 1.00 97.00 87 TYR A CA 1
ATOM 706 C C . TYR A 1 87 ? 6.448 9.501 -10.925 1.00 97.00 87 TYR A C 1
ATOM 708 O O . TYR A 1 87 ? 7.231 8.571 -10.721 1.00 97.00 87 TYR A O 1
ATOM 716 N N . ARG A 1 88 ? 6.865 10.671 -11.409 1.00 96.44 88 ARG A N 1
ATOM 717 C CA . ARG A 1 88 ? 8.293 11.024 -11.525 1.00 96.44 88 ARG A CA 1
ATOM 718 C C . ARG A 1 88 ? 9.040 10.861 -10.199 1.00 96.44 88 ARG A C 1
ATOM 720 O O . ARG A 1 88 ? 8.425 10.856 -9.136 1.00 96.44 88 ARG A O 1
ATOM 727 N N . ASP A 1 89 ? 10.361 10.714 -10.287 1.00 95.31 89 ASP A N 1
ATOM 728 C CA . ASP A 1 89 ? 11.236 10.600 -9.115 1.00 95.31 89 ASP A CA 1
ATOM 729 C C . ASP A 1 89 ? 11.053 11.836 -8.223 1.00 95.31 89 ASP A C 1
ATOM 731 O O . ASP A 1 89 ? 11.472 12.936 -8.584 1.00 95.31 89 ASP A O 1
ATOM 735 N N . LEU A 1 90 ? 10.394 11.653 -7.078 1.00 94.19 90 LEU A N 1
ATOM 736 C CA . LEU A 1 90 ? 9.949 12.747 -6.213 1.00 94.19 90 LEU A CA 1
ATOM 737 C C . LEU A 1 90 ? 11.128 13.529 -5.627 1.00 94.19 90 LEU A C 1
ATOM 739 O O . LEU A 1 90 ? 11.020 14.723 -5.400 1.00 94.19 90 LEU A O 1
ATOM 743 N N . GLU A 1 91 ? 12.277 12.875 -5.455 1.00 93.06 91 GLU A N 1
ATOM 744 C CA . GLU A 1 91 ? 13.520 13.515 -5.008 1.00 93.06 91 GLU A CA 1
ATOM 745 C C . GLU A 1 91 ? 14.116 14.481 -6.054 1.00 93.06 91 GLU A C 1
ATOM 747 O O . GLU A 1 91 ? 14.909 15.354 -5.709 1.00 93.06 91 GLU A O 1
ATOM 752 N N . ALA A 1 92 ? 13.765 14.331 -7.337 1.00 90.62 92 ALA A N 1
ATOM 753 C CA . ALA A 1 92 ? 14.399 15.051 -8.445 1.00 90.62 92 ALA A CA 1
ATOM 754 C C . ALA A 1 92 ? 13.497 16.095 -9.125 1.00 90.62 92 ALA A C 1
ATOM 756 O O . ALA A 1 92 ? 13.972 16.845 -9.981 1.00 90.62 92 ALA A O 1
ATOM 757 N N . VAL A 1 93 ? 12.202 16.124 -8.805 1.00 90.81 93 VAL A N 1
ATOM 758 C CA . VAL A 1 93 ? 11.241 17.067 -9.395 1.00 90.81 93 VAL A CA 1
ATOM 759 C C . VAL A 1 93 ? 11.103 18.338 -8.564 1.00 90.81 93 VAL A C 1
ATOM 761 O O . VAL A 1 93 ? 11.435 18.369 -7.384 1.00 90.81 93 VAL A O 1
ATOM 764 N N . ASP A 1 94 ? 10.602 19.401 -9.197 1.00 86.44 94 ASP A N 1
ATOM 765 C CA . ASP A 1 94 ? 10.235 20.634 -8.498 1.00 86.44 94 ASP A CA 1
ATOM 766 C C . ASP A 1 94 ? 9.145 20.350 -7.454 1.00 86.44 94 ASP A C 1
ATOM 768 O O . ASP A 1 94 ? 8.177 19.641 -7.746 1.00 86.44 94 ASP A O 1
ATOM 772 N N . GLU A 1 95 ? 9.277 20.937 -6.261 1.00 78.94 95 GLU A N 1
ATOM 773 C CA . GLU A 1 95 ? 8.342 20.733 -5.147 1.00 78.94 95 GLU A CA 1
ATOM 774 C C . GLU A 1 95 ? 6.894 21.104 -5.496 1.00 78.94 95 GLU A C 1
ATOM 776 O O . GLU A 1 95 ? 5.954 20.579 -4.904 1.00 78.94 95 GLU A O 1
ATOM 781 N N . ASN A 1 96 ? 6.691 21.969 -6.493 1.00 84.69 96 ASN A N 1
ATOM 782 C CA . ASN A 1 96 ? 5.370 22.402 -6.932 1.00 84.69 96 ASN A CA 1
ATOM 783 C C . ASN A 1 96 ? 4.735 21.477 -7.978 1.00 84.69 96 ASN A C 1
ATOM 785 O O . ASN A 1 96 ? 3.586 21.708 -8.358 1.00 84.69 96 ASN A O 1
ATOM 789 N N . LEU A 1 97 ? 5.445 20.453 -8.469 1.00 90.25 97 LEU A N 1
ATOM 790 C CA . LEU A 1 97 ? 4.883 19.527 -9.456 1.00 90.25 97 LEU A CA 1
ATOM 791 C C . LEU A 1 97 ? 3.751 18.686 -8.852 1.00 90.25 97 LEU A C 1
ATOM 793 O O . LEU A 1 97 ? 2.734 18.468 -9.510 1.00 90.25 97 LEU A O 1
ATOM 797 N N . TYR A 1 98 ? 3.915 18.248 -7.600 1.00 90.62 98 TYR A N 1
ATOM 798 C CA . TYR A 1 98 ? 2.922 17.455 -6.877 1.00 90.62 98 TYR A CA 1
ATOM 799 C C . TYR A 1 98 ? 2.608 18.081 -5.523 1.00 90.62 98 TYR A C 1
ATOM 801 O O . TYR A 1 98 ? 3.437 18.095 -4.619 1.00 90.62 98 TYR A O 1
ATOM 809 N N . SER A 1 99 ? 1.359 18.507 -5.335 1.00 88.00 99 SER A N 1
ATOM 810 C CA . SER A 1 99 ? 0.897 19.113 -4.077 1.00 88.00 99 SER A CA 1
ATOM 811 C C . SER A 1 99 ? 0.894 18.154 -2.879 1.00 88.00 99 SER A C 1
ATOM 813 O O . SER A 1 99 ? 0.724 18.593 -1.747 1.00 88.00 99 SER A O 1
ATOM 815 N N . PHE A 1 100 ? 1.016 16.849 -3.126 1.00 86.56 100 PHE A N 1
ATOM 816 C CA . PHE A 1 100 ? 0.998 15.793 -2.112 1.00 86.56 100 PHE A CA 1
ATOM 817 C C . PHE A 1 100 ? 2.403 15.332 -1.691 1.00 86.56 100 PHE A C 1
ATOM 819 O O . PHE A 1 100 ? 2.528 14.398 -0.899 1.00 86.56 100 PHE A O 1
ATOM 826 N N . MET A 1 101 ? 3.463 15.936 -2.237 1.00 87.81 101 MET A N 1
ATOM 827 C CA . MET A 1 101 ? 4.833 15.517 -1.959 1.00 87.81 101 MET A CA 1
ATOM 828 C C . MET A 1 101 ? 5.203 15.739 -0.484 1.00 87.81 101 MET A C 1
ATOM 830 O O . MET A 1 101 ? 4.889 16.770 0.109 1.00 87.81 101 MET A O 1
ATOM 834 N N . SER A 1 102 ? 5.884 14.761 0.113 1.00 90.06 102 SER A N 1
ATOM 835 C CA . SER A 1 102 ? 6.408 14.838 1.479 1.00 90.06 102 SER A CA 1
ATOM 836 C C . SER A 1 102 ? 7.646 13.955 1.629 1.00 90.06 102 SER A C 1
ATOM 838 O O . SER A 1 102 ? 7.761 12.956 0.918 1.00 90.06 102 SER A O 1
ATOM 840 N N . ASP A 1 103 ? 8.499 14.228 2.619 1.00 90.62 103 ASP A N 1
ATOM 841 C CA . ASP A 1 103 ? 9.688 13.406 2.917 1.00 90.62 103 ASP A CA 1
ATOM 842 C C . ASP A 1 103 ? 9.343 11.919 3.110 1.00 90.62 103 ASP A C 1
ATOM 844 O O . ASP A 1 103 ? 10.008 11.040 2.556 1.00 90.62 103 ASP A O 1
ATOM 848 N N . ASP A 1 104 ? 8.241 11.629 3.815 1.00 91.50 104 ASP A N 1
ATOM 849 C CA . ASP A 1 104 ? 7.727 10.262 3.972 1.00 91.50 104 ASP A CA 1
ATOM 850 C C . ASP A 1 104 ? 7.474 9.585 2.615 1.00 91.50 104 ASP A C 1
ATOM 852 O O . ASP A 1 104 ? 7.829 8.424 2.419 1.00 91.50 104 ASP A O 1
ATOM 856 N N . LEU A 1 105 ? 6.868 10.306 1.664 1.00 92.06 105 LEU A N 1
ATOM 857 C CA . LEU A 1 105 ? 6.504 9.764 0.360 1.00 92.06 105 LEU A CA 1
ATOM 858 C C . LEU A 1 105 ? 7.733 9.570 -0.527 1.00 92.06 105 LEU A C 1
ATOM 860 O O . LEU A 1 105 ? 7.794 8.584 -1.252 1.00 92.06 105 LEU A O 1
ATOM 864 N N . ILE A 1 106 ? 8.725 10.460 -0.440 1.00 94.44 106 ILE A N 1
ATOM 865 C CA . ILE A 1 106 ? 10.013 10.298 -1.126 1.00 94.44 106 ILE A CA 1
ATOM 866 C C . ILE A 1 106 ? 10.699 9.008 -0.645 1.00 94.44 106 ILE A C 1
ATOM 868 O O . ILE A 1 106 ? 11.131 8.190 -1.461 1.00 94.44 106 ILE A O 1
ATOM 872 N N . SER A 1 107 ? 10.728 8.772 0.673 1.00 94.56 107 SER A N 1
ATOM 873 C CA . SER A 1 107 ? 11.277 7.539 1.260 1.00 94.56 107 SER A CA 1
ATOM 874 C C . SER A 1 107 ? 10.509 6.288 0.807 1.00 94.56 107 SER A C 1
ATOM 876 O O . SER A 1 107 ? 11.109 5.304 0.356 1.00 94.56 107 SER A O 1
ATOM 878 N N . ILE A 1 108 ? 9.172 6.338 0.851 1.00 96.56 108 ILE A N 1
ATOM 879 C CA . ILE A 1 108 ? 8.301 5.253 0.379 1.00 96.56 108 ILE A CA 1
ATOM 880 C C . ILE A 1 108 ? 8.566 4.963 -1.103 1.00 96.56 108 ILE A C 1
ATOM 882 O O . ILE A 1 108 ? 8.837 3.810 -1.455 1.00 96.56 108 ILE A O 1
ATOM 886 N N . GLN A 1 109 ? 8.562 5.987 -1.959 1.00 97.56 109 GLN A N 1
ATOM 887 C CA . GLN A 1 109 ? 8.774 5.833 -3.396 1.00 97.56 109 GLN A CA 1
ATOM 888 C C . GLN A 1 109 ? 10.141 5.225 -3.693 1.00 97.56 109 GLN A C 1
ATOM 890 O O . GLN A 1 109 ? 10.228 4.288 -4.483 1.00 97.56 109 GLN A O 1
ATOM 895 N N . SER A 1 110 ? 11.200 5.690 -3.029 1.00 97.31 110 SER A N 1
ATOM 896 C CA . SER A 1 110 ? 12.551 5.151 -3.207 1.00 97.31 110 SER A CA 1
ATOM 897 C C . SER A 1 110 ? 12.595 3.637 -2.958 1.00 97.31 110 SER A C 1
ATOM 899 O O . SER A 1 110 ? 13.094 2.865 -3.787 1.00 97.31 110 SER A O 1
ATOM 901 N N . SER A 1 111 ? 11.973 3.178 -1.868 1.00 97.88 111 SER A N 1
ATOM 902 C CA . SER A 1 111 ? 11.881 1.748 -1.559 1.00 97.88 111 SER A CA 1
ATOM 903 C C . SER A 1 111 ? 11.036 0.968 -2.580 1.00 97.88 111 SER A C 1
ATOM 905 O O . SER A 1 111 ? 11.462 -0.099 -3.032 1.00 97.88 111 SER A O 1
ATOM 907 N N . CYS A 1 112 ? 9.903 1.519 -3.031 1.00 98.44 112 CYS A N 1
ATOM 908 C CA . CYS A 1 112 ? 9.024 0.897 -4.027 1.00 98.44 112 CYS A CA 1
ATOM 909 C C . CYS A 1 112 ? 9.698 0.793 -5.403 1.00 98.44 112 CYS A C 1
ATOM 911 O O . CYS A 1 112 ? 9.668 -0.264 -6.036 1.00 98.44 112 CYS A O 1
ATOM 913 N N . LEU A 1 113 ? 10.392 1.846 -5.842 1.00 98.31 113 LEU A N 1
ATOM 914 C CA . LEU A 1 113 ? 11.194 1.839 -7.066 1.00 98.31 113 LEU A CA 1
ATOM 915 C C . LEU A 1 113 ? 12.306 0.790 -6.988 1.00 98.31 113 LEU A C 1
ATOM 917 O O . LEU A 1 113 ? 12.557 0.084 -7.965 1.00 98.31 113 LEU A O 1
ATOM 921 N N . SER A 1 114 ? 12.957 0.643 -5.828 1.00 97.81 114 SER A N 1
ATOM 922 C CA . SER A 1 114 ? 14.049 -0.322 -5.656 1.00 97.81 114 SER A CA 1
ATOM 923 C C . SER A 1 114 ? 13.612 -1.769 -5.903 1.00 97.81 114 SER A C 1
ATOM 925 O O . SER A 1 114 ? 14.359 -2.537 -6.516 1.00 97.81 114 SER A O 1
ATOM 927 N N . ILE A 1 115 ? 12.395 -2.130 -5.484 1.00 98.00 115 ILE A N 1
ATOM 928 C CA . ILE A 1 115 ? 11.847 -3.469 -5.689 1.00 98.00 115 ILE A CA 1
ATOM 929 C C . ILE A 1 115 ? 11.189 -3.622 -7.062 1.00 98.00 115 ILE A C 1
ATOM 931 O O . ILE A 1 115 ? 11.361 -4.665 -7.691 1.00 98.00 115 ILE A O 1
ATOM 935 N N . ALA A 1 116 ? 10.549 -2.575 -7.595 1.00 98.06 116 ALA A N 1
ATOM 936 C CA . ALA A 1 116 ? 9.980 -2.571 -8.945 1.00 98.06 116 ALA A CA 1
ATOM 937 C C . ALA A 1 116 ? 11.037 -2.840 -10.033 1.00 98.06 116 ALA A C 1
ATOM 939 O O . ALA A 1 116 ? 10.729 -3.433 -11.068 1.00 98.06 116 ALA A O 1
ATOM 940 N N . LYS A 1 117 ? 12.314 -2.517 -9.768 1.00 97.56 117 LYS A N 1
ATOM 941 C CA . LYS A 1 117 ? 13.448 -2.865 -10.644 1.00 97.56 117 LYS A CA 1
ATOM 942 C C . LYS A 1 117 ? 13.586 -4.359 -10.933 1.00 97.56 117 LYS A C 1
ATOM 944 O O . LYS A 1 117 ? 14.274 -4.727 -11.886 1.00 97.56 117 LYS A O 1
ATOM 949 N N . THR A 1 118 ? 12.926 -5.228 -10.171 1.00 97.44 118 THR A N 1
ATOM 950 C CA . THR A 1 118 ? 12.867 -6.657 -10.480 1.00 97.44 118 THR A CA 1
ATOM 951 C C . THR A 1 118 ? 12.123 -6.974 -11.783 1.00 97.44 118 THR A C 1
ATOM 953 O O . THR A 1 118 ? 12.289 -8.070 -12.318 1.00 97.44 118 THR A O 1
ATOM 956 N N . PHE A 1 119 ? 11.326 -6.043 -12.315 1.00 97.31 119 PHE A N 1
ATOM 957 C CA . PHE A 1 119 ? 10.554 -6.233 -13.539 1.00 97.31 119 PHE A CA 1
ATOM 958 C C . PHE A 1 119 ? 11.246 -5.565 -14.732 1.00 97.31 119 PHE A C 1
ATOM 960 O O . PHE A 1 119 ? 11.348 -4.344 -14.830 1.00 97.31 119 PHE A O 1
ATOM 967 N N . ALA A 1 120 ? 11.700 -6.373 -15.693 1.00 95.88 120 ALA A N 1
ATOM 968 C CA . ALA A 1 120 ? 12.403 -5.874 -16.878 1.00 95.88 120 ALA A CA 1
ATOM 969 C C . ALA A 1 120 ? 11.566 -4.884 -17.706 1.00 95.88 120 ALA A C 1
ATOM 971 O O . ALA A 1 120 ? 12.088 -3.863 -18.153 1.00 95.88 120 ALA A O 1
ATOM 972 N N . ASN A 1 121 ? 10.272 -5.173 -17.887 1.00 94.62 121 ASN A N 1
ATOM 973 C CA . ASN A 1 121 ? 9.370 -4.318 -18.657 1.00 94.62 121 ASN A CA 1
ATOM 974 C C . ASN A 1 121 ? 9.189 -2.947 -17.991 1.00 94.62 121 ASN A C 1
ATOM 976 O O . ASN A 1 121 ? 9.310 -1.925 -18.665 1.00 94.62 121 ASN A O 1
ATOM 980 N N . PHE A 1 122 ? 9.017 -2.939 -16.663 1.00 96.81 122 PHE A N 1
ATOM 981 C CA . PHE A 1 122 ? 8.973 -1.713 -15.872 1.00 96.81 122 PHE A CA 1
ATOM 982 C C . PHE A 1 122 ? 10.224 -0.867 -16.099 1.00 96.81 122 PHE A C 1
ATOM 984 O O . PHE A 1 122 ? 10.097 0.298 -16.441 1.00 96.81 122 PHE A O 1
ATOM 991 N N . ASN A 1 123 ? 11.429 -1.438 -16.011 1.00 97.25 123 ASN A N 1
ATOM 992 C CA . ASN A 1 123 ? 12.664 -0.663 -16.188 1.00 97.25 123 ASN A CA 1
ATOM 993 C C . ASN A 1 123 ? 12.749 0.025 -17.561 1.00 97.25 123 ASN A C 1
ATOM 995 O O . ASN A 1 123 ? 13.160 1.182 -17.656 1.00 97.25 123 ASN A O 1
ATOM 999 N N . ILE A 1 124 ? 12.335 -0.666 -18.628 1.00 95.81 124 ILE A N 1
ATOM 1000 C CA . ILE A 1 124 ? 12.329 -0.118 -19.993 1.00 95.81 124 ILE A CA 1
ATOM 1001 C C . ILE A 1 124 ? 11.318 1.030 -20.111 1.00 95.81 124 ILE A C 1
ATOM 1003 O O . ILE A 1 124 ? 11.652 2.102 -20.623 1.00 95.81 124 ILE A O 1
ATOM 1007 N N . GLN A 1 125 ? 10.092 0.810 -19.640 1.00 96.50 125 GLN A N 1
ATOM 1008 C CA . GLN A 1 125 ? 8.999 1.780 -19.729 1.00 96.50 125 GLN A CA 1
ATOM 1009 C C . GLN A 1 125 ? 9.250 2.986 -18.823 1.00 96.50 125 GLN A C 1
ATOM 1011 O O . GLN A 1 125 ? 9.114 4.126 -19.262 1.00 96.50 125 GLN A O 1
ATOM 1016 N N . ARG A 1 126 ? 9.752 2.752 -17.608 1.00 96.50 126 ARG A N 1
ATOM 1017 C CA . ARG A 1 126 ? 10.170 3.781 -16.655 1.00 96.50 126 ARG A CA 1
ATOM 1018 C C . ARG A 1 126 ? 11.264 4.669 -17.233 1.00 96.50 126 ARG A C 1
ATOM 1020 O O . ARG A 1 126 ? 11.171 5.887 -17.132 1.00 96.50 126 ARG A O 1
ATOM 1027 N N . LYS A 1 127 ? 12.279 4.099 -17.894 1.00 94.94 127 LYS A N 1
ATOM 1028 C CA . LYS A 1 127 ? 13.333 4.897 -18.542 1.00 94.94 127 LYS A CA 1
ATOM 1029 C C . LYS A 1 127 ? 12.751 5.848 -19.590 1.00 94.94 127 LYS A C 1
ATOM 1031 O O . LYS A 1 127 ? 13.112 7.021 -19.605 1.00 94.94 127 LYS A O 1
ATOM 1036 N N . ARG A 1 128 ? 11.844 5.354 -20.438 1.00 94.69 128 ARG A N 1
ATOM 1037 C CA . ARG A 1 128 ? 11.154 6.164 -21.458 1.00 94.69 128 ARG A CA 1
ATOM 1038 C C . ARG A 1 128 ? 10.277 7.238 -20.826 1.00 94.69 128 ARG A C 1
ATOM 1040 O O . ARG A 1 128 ? 10.322 8.382 -21.266 1.00 94.69 128 ARG A O 1
ATOM 1047 N N . PHE A 1 129 ? 9.552 6.890 -19.768 1.00 95.88 129 PHE A N 1
ATOM 1048 C CA . PHE A 1 129 ? 8.745 7.826 -18.998 1.00 95.88 129 PHE A CA 1
ATOM 1049 C C . PHE A 1 129 ? 9.590 8.982 -18.447 1.00 95.88 129 PHE A C 1
ATOM 1051 O O . PHE A 1 129 ? 9.228 10.142 -18.636 1.00 95.88 129 PHE A O 1
ATOM 1058 N N . MET A 1 130 ? 10.764 8.696 -17.876 1.00 93.94 130 MET A N 1
ATOM 1059 C CA . MET A 1 130 ? 11.647 9.735 -17.330 1.00 93.94 130 MET A CA 1
ATOM 1060 C C . MET A 1 130 ? 12.159 10.726 -18.390 1.00 93.94 130 MET A C 1
ATOM 1062 O O . MET A 1 130 ? 12.369 11.893 -18.063 1.00 93.94 130 MET A O 1
ATOM 1066 N N . ILE A 1 131 ? 12.316 10.288 -19.646 1.00 91.69 131 ILE A N 1
ATOM 1067 C CA . ILE A 1 131 ? 12.722 11.132 -20.790 1.00 91.69 131 ILE A CA 1
ATOM 1068 C C . ILE A 1 131 ? 11.524 11.870 -21.417 1.00 91.69 131 ILE A C 1
ATOM 1070 O O . ILE A 1 131 ? 11.694 12.890 -22.083 1.00 91.69 131 ILE A O 1
ATOM 1074 N N . SER A 1 132 ? 10.305 11.363 -21.223 1.00 92.62 132 SER A N 1
ATOM 1075 C CA . SER A 1 132 ? 9.078 11.976 -21.740 1.00 92.62 132 SER A CA 1
ATOM 1076 C C . SER A 1 132 ? 8.733 13.285 -21.013 1.00 92.62 132 SER A C 1
ATOM 1078 O O . SER A 1 132 ? 9.444 13.708 -20.102 1.00 92.62 132 SER A O 1
ATOM 1080 N N . THR A 1 133 ? 7.610 13.914 -21.370 1.00 91.69 133 THR A N 1
ATOM 1081 C CA . THR A 1 133 ? 7.004 15.034 -20.623 1.00 91.69 133 THR A CA 1
ATOM 1082 C C . THR A 1 133 ? 5.837 14.602 -19.730 1.00 91.69 133 THR A C 1
ATOM 1084 O O . THR A 1 133 ? 5.215 15.451 -19.100 1.00 91.69 133 THR A O 1
ATOM 1087 N N . GLU A 1 134 ? 5.510 13.308 -19.680 1.00 93.25 134 GLU A N 1
ATOM 1088 C CA . GLU A 1 134 ? 4.404 12.786 -18.869 1.00 93.25 134 GLU A CA 1
ATOM 1089 C C . GLU A 1 134 ? 4.707 12.976 -17.379 1.00 93.25 134 GLU A C 1
ATOM 1091 O O . GLU A 1 134 ? 5.855 12.858 -16.945 1.00 93.25 134 GLU A O 1
ATOM 1096 N N . THR A 1 135 ? 3.697 13.306 -16.582 1.00 93.62 135 THR A N 1
ATOM 1097 C CA . THR A 1 135 ? 3.838 13.447 -15.123 1.00 93.62 135 THR A CA 1
ATOM 1098 C C . THR A 1 135 ? 3.546 12.135 -14.403 1.00 93.62 135 THR A C 1
ATOM 1100 O O . THR A 1 135 ? 4.122 11.855 -13.361 1.00 93.62 135 THR A O 1
ATOM 1103 N N . GLU A 1 136 ? 2.728 11.275 -14.993 1.00 94.88 136 GLU A N 1
ATOM 1104 C CA . GLU A 1 136 ? 2.341 9.994 -14.416 1.00 94.88 136 GLU A CA 1
ATOM 1105 C C . GLU A 1 136 ? 2.384 8.912 -15.493 1.00 94.88 136 GLU A C 1
ATOM 1107 O O . GLU A 1 136 ? 2.050 9.169 -16.652 1.00 94.88 136 GLU A O 1
ATOM 1112 N N . MET A 1 137 ? 2.855 7.725 -15.119 1.00 95.31 137 MET A N 1
ATOM 1113 C CA . MET A 1 137 ? 2.854 6.556 -15.986 1.00 95.31 137 MET A CA 1
ATOM 1114 C C . MET A 1 137 ? 1.434 6.035 -16.145 1.00 95.31 137 MET A C 1
ATOM 1116 O O . MET A 1 137 ? 0.709 5.872 -15.167 1.00 95.31 137 MET A O 1
ATOM 1120 N N . ASP A 1 138 ? 1.070 5.714 -17.380 1.00 92.69 138 ASP A N 1
ATOM 1121 C CA . ASP A 1 138 ? -0.196 5.051 -17.640 1.00 92.69 138 ASP A CA 1
ATOM 1122 C C . ASP A 1 138 ? -0.178 3.594 -17.129 1.00 92.69 138 ASP A C 1
ATOM 1124 O O . ASP A 1 138 ? 0.876 2.946 -17.080 1.00 92.69 138 ASP A O 1
ATOM 1128 N N . THR A 1 139 ? -1.346 3.051 -16.789 1.00 91.88 139 THR A N 1
ATOM 1129 C CA . THR A 1 139 ? -1.525 1.663 -16.355 1.00 91.88 139 THR A CA 1
ATOM 1130 C C . THR A 1 139 ? -2.685 0.984 -17.087 1.00 91.88 139 THR A C 1
ATOM 1132 O O . THR A 1 139 ? -3.697 1.599 -17.439 1.00 91.88 139 THR A O 1
ATOM 1135 N N . PHE A 1 140 ? -2.538 -0.315 -17.341 1.00 86.50 140 PHE A N 1
ATOM 1136 C CA . PHE A 1 140 ? -3.656 -1.231 -17.586 1.00 86.50 140 PHE A CA 1
ATOM 1137 C C . PHE A 1 140 ? -3.227 -2.648 -17.236 1.00 86.50 140 PHE A C 1
ATOM 1139 O O . PHE A 1 140 ? -2.051 -2.997 -17.364 1.00 86.50 140 PHE A O 1
ATOM 1146 N N . HIS A 1 141 ? -4.187 -3.482 -16.850 1.00 85.44 141 HIS A N 1
ATOM 1147 C CA . HIS A 1 141 ? -3.913 -4.893 -16.674 1.00 85.44 141 HIS A CA 1
ATOM 1148 C C . HIS A 1 141 ? -3.896 -5.588 -18.040 1.00 85.44 141 HIS A C 1
ATOM 1150 O O . HIS A 1 141 ? -4.889 -5.578 -18.766 1.00 85.44 141 HIS A O 1
ATOM 1156 N N . LYS A 1 142 ? -2.784 -6.229 -18.415 1.00 84.56 142 LYS A N 1
ATOM 1157 C CA . LYS A 1 142 ? -2.646 -6.905 -19.716 1.00 84.56 142 LYS A CA 1
ATOM 1158 C C . LYS A 1 142 ? -3.662 -8.014 -19.933 1.00 84.56 142 LYS A C 1
ATOM 1160 O O . LYS A 1 142 ? -3.964 -8.333 -21.078 1.00 84.56 142 LYS A O 1
ATOM 1165 N N . LYS A 1 143 ? -4.195 -8.604 -18.861 1.00 85.31 143 LYS A N 1
ATOM 1166 C CA . LYS A 1 143 ? -5.269 -9.602 -18.962 1.00 85.31 143 LYS A CA 1
ATOM 1167 C C . LYS A 1 143 ? -6.565 -9.013 -19.525 1.00 85.31 143 LYS A C 1
ATOM 1169 O O . LYS A 1 143 ? -7.335 -9.756 -20.128 1.00 85.31 143 LYS A O 1
ATOM 1174 N N . ASP A 1 144 ? -6.760 -7.704 -19.381 1.00 85.06 144 ASP A N 1
ATOM 1175 C CA . ASP A 1 144 ? -7.936 -6.983 -19.871 1.00 85.06 144 ASP A CA 1
ATOM 1176 C C . ASP A 1 144 ? -7.745 -6.441 -21.297 1.00 85.06 144 ASP A C 1
ATOM 1178 O O . ASP A 1 144 ? -8.689 -5.917 -21.893 1.00 85.06 144 ASP A O 1
ATOM 1182 N N . ASP A 1 145 ? -6.543 -6.585 -21.871 1.00 86.69 145 ASP A N 1
ATOM 1183 C CA . ASP A 1 145 ? -6.231 -6.205 -23.251 1.00 86.69 145 ASP A CA 1
ATOM 1184 C C . ASP A 1 145 ? -6.687 -7.292 -24.234 1.00 86.69 145 ASP A C 1
ATOM 1186 O O . ASP A 1 145 ? -5.898 -7.967 -24.899 1.00 86.69 145 ASP A O 1
ATOM 1190 N N . ILE A 1 146 ? -8.002 -7.494 -24.264 1.00 87.94 146 ILE A N 1
ATOM 1191 C CA . ILE A 1 146 ? -8.683 -8.495 -25.080 1.00 87.94 146 ILE A CA 1
ATOM 1192 C C . ILE A 1 146 ? -9.812 -7.851 -25.879 1.00 87.94 146 ILE A C 1
ATOM 1194 O O . ILE A 1 146 ? -10.583 -7.052 -25.356 1.00 87.94 146 ILE A O 1
ATOM 1198 N N . ASP A 1 147 ? -9.949 -8.238 -27.145 1.00 90.31 147 ASP A N 1
ATOM 1199 C CA . ASP A 1 147 ? -11.077 -7.814 -27.971 1.00 90.31 147 ASP A CA 1
ATOM 1200 C C . ASP A 1 147 ? -12.301 -8.703 -27.705 1.00 90.31 147 ASP A C 1
ATOM 1202 O O . ASP A 1 147 ? -12.291 -9.915 -27.941 1.00 90.31 147 ASP A O 1
ATOM 1206 N N . VAL A 1 148 ? -13.377 -8.087 -27.222 1.00 89.06 148 VAL A N 1
ATOM 1207 C CA . VAL A 1 148 ? -14.663 -8.714 -26.910 1.00 89.06 148 VAL A CA 1
ATOM 1208 C C . VAL A 1 148 ? -15.719 -8.227 -27.896 1.00 89.06 148 VAL A C 1
ATOM 1210 O O . VAL A 1 148 ? -15.939 -7.032 -28.062 1.00 89.06 148 VAL A O 1
ATOM 1213 N N . TRP A 1 149 ? -16.427 -9.162 -28.524 1.00 90.81 149 TRP A N 1
ATOM 1214 C CA . TRP A 1 149 ? -17.490 -8.848 -29.478 1.00 90.81 149 TRP A CA 1
ATOM 1215 C C . TRP A 1 149 ? -18.856 -8.821 -28.793 1.00 90.81 149 TRP A C 1
ATOM 1217 O O . TRP A 1 149 ? -19.316 -9.843 -28.281 1.00 90.81 149 TRP A O 1
ATOM 1227 N N . VAL A 1 150 ? -19.535 -7.672 -28.819 1.00 86.38 150 VAL A N 1
ATOM 1228 C CA . VAL A 1 150 ? -20.884 -7.494 -28.256 1.00 86.38 150 VAL A CA 1
ATOM 1229 C C . VAL A 1 150 ? -21.745 -6.732 -29.259 1.00 86.38 150 VAL A C 1
ATOM 1231 O O . VAL A 1 150 ? -21.370 -5.670 -29.735 1.00 86.38 150 VAL A O 1
ATOM 1234 N N . GLY A 1 151 ? -22.908 -7.280 -29.623 1.00 85.75 151 GLY A N 1
ATOM 1235 C CA . GLY A 1 151 ? -23.860 -6.577 -30.497 1.00 85.75 151 GLY A CA 1
ATOM 1236 C C . GLY A 1 151 ? -23.359 -6.270 -31.918 1.00 85.75 151 GLY A C 1
ATOM 1237 O O . GLY A 1 151 ? -23.940 -5.421 -32.582 1.00 85.75 151 GLY A O 1
ATOM 1238 N N . GLY A 1 152 ? -22.311 -6.954 -32.394 1.00 90.62 152 GLY A N 1
ATOM 1239 C CA . GLY A 1 152 ? -21.697 -6.705 -33.706 1.00 90.62 152 GLY A CA 1
ATOM 1240 C C . GLY A 1 152 ? -20.563 -5.674 -33.695 1.00 90.62 152 GLY A C 1
ATOM 1241 O O . GLY A 1 152 ? -19.958 -5.446 -34.739 1.00 90.62 152 GLY A O 1
ATOM 1242 N N . GLU A 1 153 ? -20.240 -5.106 -32.533 1.00 89.12 153 GLU A N 1
ATOM 1243 C CA . GLU A 1 153 ? -19.097 -4.216 -32.328 1.00 89.12 153 GLU A CA 1
ATOM 1244 C C . GLU A 1 153 ? -18.015 -4.911 -31.484 1.00 89.12 153 GLU A C 1
ATOM 1246 O O . GLU A 1 153 ? -18.313 -5.786 -30.666 1.00 89.12 153 GLU A O 1
ATOM 1251 N N . SER A 1 154 ? -16.752 -4.541 -31.715 1.00 89.38 154 SER A N 1
ATOM 1252 C CA . SER A 1 154 ? -15.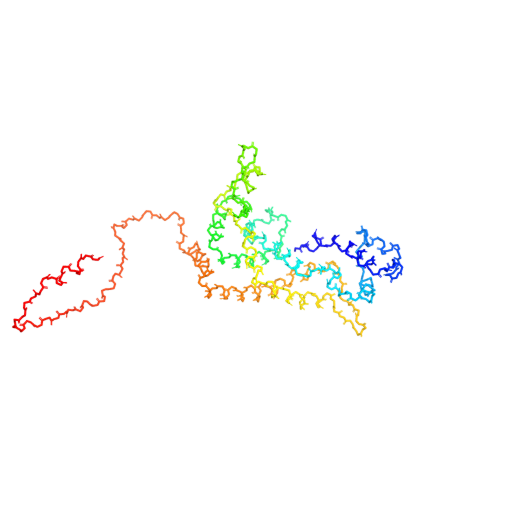603 -5.009 -30.933 1.00 89.38 154 SER A CA 1
ATOM 1253 C C . SER A 1 154 ? -15.254 -3.972 -29.873 1.00 89.38 154 SER A C 1
ATOM 1255 O O . SER A 1 154 ? -15.056 -2.800 -30.195 1.00 89.38 154 SER A O 1
ATOM 1257 N N . TYR A 1 155 ? -15.137 -4.415 -28.627 1.00 89.88 155 TYR A N 1
ATOM 1258 C CA . TYR A 1 155 ? -14.759 -3.606 -27.477 1.00 89.88 155 TYR A CA 1
ATOM 1259 C C . TYR A 1 155 ? -13.565 -4.233 -26.780 1.00 89.88 155 TYR A C 1
ATOM 1261 O O . TYR A 1 155 ? -13.552 -5.431 -26.524 1.00 89.88 155 TYR A O 1
ATOM 1269 N N . ASN A 1 156 ? -12.598 -3.413 -26.406 1.00 89.06 156 ASN A N 1
ATOM 1270 C CA . ASN A 1 156 ? -11.473 -3.819 -25.588 1.00 89.06 156 ASN A CA 1
ATOM 1271 C C . ASN A 1 156 ? -11.619 -3.166 -24.206 1.00 89.06 156 ASN A C 1
ATOM 1273 O O . ASN A 1 156 ? -11.553 -1.936 -24.127 1.00 89.06 156 ASN A O 1
ATOM 1277 N N . PRO A 1 157 ? -11.852 -3.930 -23.124 1.00 84.44 157 PRO A N 1
ATOM 1278 C CA . PRO A 1 157 ? -12.064 -3.373 -21.788 1.00 84.44 157 PRO A CA 1
ATOM 1279 C C . PRO A 1 157 ? -10.941 -2.440 -21.329 1.00 84.44 157 PRO A C 1
ATOM 1281 O O . PRO A 1 157 ? -11.222 -1.384 -20.765 1.00 84.44 157 PRO A O 1
ATOM 1284 N N . ALA A 1 158 ? -9.687 -2.773 -21.649 1.00 83.31 158 ALA A N 1
ATOM 1285 C CA . ALA A 1 158 ? -8.536 -1.949 -21.307 1.00 83.31 158 ALA A CA 1
ATOM 1286 C C . ALA A 1 158 ? -8.424 -0.661 -22.139 1.00 83.31 158 ALA A C 1
ATOM 1288 O O . ALA A 1 158 ? -7.692 0.238 -21.738 1.00 83.31 158 ALA A O 1
ATOM 1289 N N . ARG A 1 159 ? -9.103 -0.538 -23.291 1.00 86.31 159 ARG A N 1
ATOM 1290 C CA . ARG A 1 159 ? -8.864 0.554 -24.261 1.00 86.31 159 ARG A CA 1
ATOM 1291 C C . ARG A 1 159 ? -10.109 1.350 -24.640 1.00 86.31 159 ARG A C 1
ATOM 1293 O O . ARG A 1 159 ? -10.065 2.576 -24.668 1.00 86.31 159 ARG A O 1
ATOM 1300 N N . SER A 1 160 ? -11.217 0.678 -24.935 1.00 86.12 160 SER A N 1
ATOM 1301 C CA . SER A 1 160 ? -12.420 1.265 -25.542 1.00 86.12 160 SER A CA 1
ATOM 1302 C C . SER A 1 160 ? -13.160 2.260 -24.650 1.00 86.12 160 SER A C 1
ATOM 1304 O O . SER A 1 160 ? -13.935 3.060 -25.163 1.00 86.12 160 SER A O 1
ATOM 1306 N N . PHE A 1 161 ? -12.925 2.237 -23.337 1.00 84.12 161 PHE A N 1
ATOM 1307 C CA . PHE A 1 161 ? -13.590 3.119 -22.370 1.00 84.12 161 PHE A CA 1
ATOM 1308 C C . PHE A 1 161 ? -12.705 4.279 -21.891 1.00 84.12 161 PHE A C 1
ATOM 1310 O O . PHE A 1 161 ? -13.062 4.983 -20.947 1.00 84.12 161 PHE A O 1
ATOM 1317 N N . ARG A 1 162 ? -11.544 4.490 -22.524 1.00 85.31 162 ARG A N 1
ATOM 1318 C CA . ARG A 1 162 ? -10.590 5.540 -22.149 1.00 85.31 162 ARG A CA 1
ATOM 1319 C C . ARG A 1 162 ? -10.804 6.799 -22.980 1.00 85.31 162 ARG A C 1
ATOM 1321 O O . ARG A 1 162 ? -11.007 6.734 -24.188 1.00 85.31 162 ARG A O 1
ATOM 1328 N N . ASN A 1 163 ? -10.678 7.957 -22.334 1.00 85.75 163 ASN A N 1
ATOM 1329 C CA . ASN A 1 163 ? -10.727 9.251 -23.023 1.00 85.75 163 ASN A CA 1
ATOM 1330 C C . ASN A 1 163 ? -9.459 9.520 -23.848 1.00 85.75 163 ASN A C 1
ATOM 1332 O O . ASN A 1 163 ? -9.527 10.191 -24.875 1.00 85.75 163 ASN A O 1
ATOM 1336 N N . ASN A 1 164 ? -8.314 8.998 -23.398 1.00 85.06 164 ASN A N 1
ATOM 1337 C CA . ASN A 1 164 ? -7.016 9.171 -24.042 1.00 85.06 164 ASN A CA 1
ATOM 1338 C C . ASN A 1 164 ? -6.451 7.810 -24.478 1.00 85.06 164 ASN A C 1
ATOM 1340 O O . ASN A 1 164 ? -6.575 6.842 -23.720 1.00 85.06 164 ASN A O 1
ATOM 1344 N N . PRO A 1 165 ? -5.812 7.726 -25.660 1.00 87.38 165 PRO A N 1
ATOM 1345 C CA . PRO A 1 165 ? -5.091 6.531 -26.078 1.00 87.38 165 PRO A CA 1
ATOM 1346 C C . PRO A 1 165 ? -3.946 6.190 -25.122 1.00 87.38 165 PRO A C 1
ATOM 1348 O O . PRO A 1 165 ? -3.273 7.084 -24.611 1.00 87.38 165 PRO A O 1
ATOM 1351 N N . ILE A 1 166 ? -3.698 4.893 -24.946 1.00 88.31 166 ILE A N 1
ATOM 1352 C CA . ILE A 1 166 ? -2.594 4.379 -24.134 1.00 88.31 166 ILE A CA 1
ATOM 1353 C C . ILE A 1 166 ? -1.257 4.674 -24.817 1.00 88.31 166 ILE A C 1
ATOM 1355 O O . ILE A 1 166 ? -1.074 4.386 -26.004 1.00 88.31 166 ILE A O 1
ATOM 1359 N N . ASN A 1 167 ? -0.294 5.189 -24.053 1.00 90.56 167 ASN A N 1
ATOM 1360 C CA . ASN A 1 167 ? 1.081 5.312 -24.515 1.00 90.56 167 ASN A CA 1
ATOM 1361 C C . ASN A 1 167 ? 1.849 3.995 -24.306 1.00 90.56 167 ASN A C 1
ATOM 1363 O O . ASN A 1 167 ? 2.440 3.749 -23.256 1.00 90.56 167 ASN A O 1
ATOM 1367 N N . GLU A 1 168 ? 1.904 3.165 -25.350 1.00 90.25 168 GLU A N 1
ATOM 1368 C CA . GLU A 1 168 ? 2.597 1.862 -25.350 1.00 90.25 168 GLU A CA 1
ATOM 1369 C C . GLU A 1 168 ? 4.090 1.930 -24.976 1.00 90.25 168 GLU A C 1
ATOM 1371 O O . GLU A 1 168 ? 4.722 0.920 -24.654 1.00 90.25 168 GLU A O 1
ATOM 1376 N N . LEU A 1 169 ? 4.698 3.119 -25.035 1.00 91.44 169 LEU A N 1
ATOM 1377 C CA . LEU A 1 169 ? 6.101 3.301 -24.685 1.00 91.44 169 LEU A CA 1
ATOM 1378 C C . LEU A 1 169 ? 6.332 3.404 -23.175 1.00 91.44 169 LEU A C 1
ATOM 1380 O O . LEU A 1 169 ? 7.438 3.070 -22.743 1.00 91.44 169 LEU A O 1
ATOM 1384 N N . THR A 1 170 ? 5.338 3.845 -22.404 1.00 93.38 170 THR A N 1
ATOM 1385 C CA . THR A 1 170 ? 5.475 4.188 -20.978 1.00 93.38 170 THR A CA 1
ATOM 1386 C C . THR A 1 170 ? 4.492 3.451 -20.071 1.00 93.38 170 THR A C 1
ATOM 1388 O O . THR A 1 170 ? 4.711 3.412 -18.867 1.00 93.38 170 THR A O 1
ATOM 1391 N N . VAL A 1 171 ? 3.469 2.810 -20.634 1.00 93.81 171 VAL A N 1
ATOM 1392 C CA . VAL A 1 171 ? 2.416 2.111 -19.889 1.00 93.81 171 VAL A CA 1
ATOM 1393 C C . VAL A 1 171 ? 2.881 0.833 -19.190 1.00 93.81 171 VAL A C 1
ATOM 1395 O O . VAL A 1 171 ? 3.525 0.005 -19.826 1.00 93.81 171 VAL A O 1
ATOM 1398 N N . ILE A 1 172 ? 2.516 0.611 -17.925 1.00 95.38 172 ILE A N 1
ATOM 1399 C CA . ILE A 1 172 ? 2.900 -0.592 -17.157 1.00 95.38 172 ILE A CA 1
ATOM 1400 C C . ILE A 1 172 ? 1.693 -1.456 -16.756 1.00 95.38 172 ILE A C 1
ATOM 1402 O O . ILE A 1 172 ? 0.582 -0.956 -16.597 1.00 95.38 172 ILE A O 1
ATOM 1406 N N . ASP A 1 173 ? 1.933 -2.754 -16.528 1.00 95.00 173 ASP A N 1
ATOM 1407 C CA . ASP A 1 173 ? 0.962 -3.639 -15.861 1.00 95.00 173 ASP A CA 1
ATOM 1408 C C . ASP A 1 173 ? 1.145 -3.532 -14.343 1.00 95.00 173 ASP A C 1
ATOM 1410 O O . ASP A 1 173 ? 1.844 -4.334 -13.721 1.00 95.00 173 ASP A O 1
ATOM 1414 N N . PHE A 1 174 ? 0.610 -2.447 -13.779 1.00 96.00 174 PHE A N 1
ATOM 1415 C CA . PHE A 1 174 ? 0.751 -2.131 -12.358 1.00 96.00 174 PHE A CA 1
ATOM 1416 C C . PHE A 1 174 ? 0.154 -3.225 -11.468 1.00 96.00 174 PHE A C 1
ATOM 1418 O O . PHE A 1 174 ? 0.825 -3.661 -10.535 1.00 96.00 174 PHE A O 1
ATOM 1425 N N . GLU A 1 175 ? -1.054 -3.690 -11.795 1.00 94.12 175 GLU A N 1
ATOM 1426 C CA . GLU A 1 175 ? -1.780 -4.709 -11.029 1.00 94.12 175 GLU A CA 1
ATOM 1427 C C . GLU A 1 175 ? -0.987 -6.019 -10.969 1.00 94.12 175 GLU A C 1
ATOM 1429 O O . GLU A 1 175 ? -0.687 -6.516 -9.887 1.00 94.12 175 GLU A O 1
ATOM 1434 N N . GLU A 1 176 ? -0.521 -6.536 -12.116 1.00 95.38 176 GLU A N 1
ATOM 1435 C CA . GLU A 1 176 ? 0.275 -7.769 -12.132 1.00 95.38 176 GLU A CA 1
ATOM 1436 C C . GLU A 1 176 ? 1.581 -7.621 -11.334 1.00 95.38 176 GLU A C 1
ATOM 1438 O O . GLU A 1 176 ? 1.992 -8.537 -10.616 1.00 95.38 176 GLU A O 1
ATOM 1443 N N . MET A 1 177 ? 2.247 -6.467 -11.437 1.00 97.06 177 MET A N 1
ATOM 1444 C CA . MET A 1 177 ? 3.466 -6.198 -10.674 1.00 97.06 177 MET A CA 1
ATOM 1445 C C . MET A 1 177 ? 3.198 -6.148 -9.167 1.00 97.06 177 MET A C 1
ATOM 1447 O O . MET A 1 177 ? 3.963 -6.741 -8.398 1.00 97.06 177 MET A O 1
ATOM 1451 N N . ALA A 1 178 ? 2.145 -5.445 -8.748 1.00 97.31 178 ALA A N 1
ATOM 1452 C CA . ALA A 1 178 ? 1.764 -5.304 -7.351 1.00 97.31 178 ALA A CA 1
ATOM 1453 C C . ALA A 1 178 ? 1.385 -6.664 -6.750 1.00 97.31 178 ALA A C 1
ATOM 1455 O O . ALA A 1 178 ? 1.959 -7.043 -5.728 1.00 97.31 178 ALA A O 1
ATOM 1456 N N . ASP A 1 179 ? 0.548 -7.443 -7.439 1.00 96.06 179 ASP A N 1
ATOM 1457 C CA . ASP A 1 179 ? 0.134 -8.792 -7.038 1.00 96.06 179 ASP A CA 1
ATOM 1458 C C . ASP A 1 179 ? 1.332 -9.720 -6.818 1.00 96.06 179 ASP A C 1
ATOM 1460 O O . ASP A 1 179 ? 1.449 -10.385 -5.784 1.00 96.06 179 ASP A O 1
ATOM 1464 N N . ILE A 1 180 ? 2.267 -9.758 -7.775 1.00 96.75 180 ILE A N 1
ATOM 1465 C CA . ILE A 1 180 ? 3.454 -10.619 -7.688 1.00 96.75 180 ILE A CA 1
ATOM 1466 C C . ILE A 1 180 ? 4.314 -10.245 -6.477 1.00 96.75 180 ILE A C 1
ATOM 1468 O O . ILE A 1 180 ? 4.793 -11.134 -5.767 1.00 96.75 180 ILE A O 1
ATOM 1472 N N . LEU A 1 181 ? 4.534 -8.950 -6.237 1.00 97.94 181 LEU A N 1
ATOM 1473 C CA . LEU A 1 181 ? 5.318 -8.501 -5.087 1.00 97.94 181 LEU A CA 1
ATOM 1474 C C . LEU A 1 181 ? 4.590 -8.760 -3.773 1.00 97.94 181 LEU A C 1
ATOM 1476 O O . LEU A 1 181 ? 5.214 -9.226 -2.815 1.00 97.94 181 LEU A O 1
ATOM 1480 N N . LEU A 1 182 ? 3.284 -8.508 -3.730 1.00 97.50 182 LEU A N 1
ATOM 1481 C CA . LEU A 1 182 ? 2.468 -8.730 -2.550 1.00 97.50 182 LEU A CA 1
ATOM 1482 C C . LEU A 1 182 ? 2.482 -10.207 -2.156 1.00 97.50 182 LEU A C 1
ATOM 1484 O O . LEU A 1 182 ? 2.730 -10.504 -0.992 1.00 97.50 182 LEU A O 1
ATOM 1488 N N . LEU A 1 183 ? 2.367 -11.140 -3.108 1.00 97.38 183 LEU A N 1
ATOM 1489 C CA . LEU A 1 183 ? 2.494 -12.583 -2.846 1.00 97.38 183 LEU A CA 1
ATOM 1490 C C . LEU A 1 183 ? 3.805 -12.964 -2.135 1.00 97.38 183 LEU A C 1
ATOM 1492 O O . LEU A 1 183 ? 3.844 -13.943 -1.394 1.00 97.38 183 LEU A O 1
ATOM 1496 N N . MET A 1 184 ? 4.883 -12.206 -2.342 1.00 96.75 184 MET A N 1
ATOM 1497 C CA . MET A 1 184 ? 6.189 -12.460 -1.720 1.00 96.75 184 MET A CA 1
ATOM 1498 C C . MET A 1 184 ? 6.405 -11.689 -0.413 1.00 96.75 184 MET A C 1
ATOM 1500 O O . MET A 1 184 ? 7.262 -12.064 0.395 1.00 96.75 184 MET A O 1
ATOM 1504 N N . LEU A 1 185 ? 5.673 -10.592 -0.219 1.00 97.81 185 LEU A N 1
ATOM 1505 C CA . LEU A 1 185 ? 5.837 -9.665 0.898 1.00 97.81 185 LEU A CA 1
ATOM 1506 C C . LEU A 1 185 ? 4.790 -9.843 1.999 1.00 97.81 185 LEU A C 1
ATOM 1508 O O . LEU A 1 185 ? 5.121 -9.573 3.153 1.00 97.81 185 LEU A O 1
ATOM 1512 N N . ARG A 1 186 ? 3.578 -10.302 1.663 1.00 97.12 186 ARG A N 1
ATOM 1513 C CA . ARG A 1 186 ? 2.366 -10.308 2.506 1.00 97.12 186 ARG A CA 1
ATOM 1514 C C . ARG A 1 186 ? 2.640 -10.742 3.941 1.00 97.12 186 ARG A C 1
ATOM 1516 O O . ARG A 1 186 ? 2.508 -9.932 4.853 1.00 97.12 186 ARG A O 1
ATOM 1523 N N . ASP A 1 187 ? 3.140 -11.959 4.135 1.00 97.81 187 ASP A N 1
ATOM 1524 C CA . ASP A 1 187 ? 3.393 -12.510 5.473 1.00 97.81 187 ASP A CA 1
ATOM 1525 C C . ASP A 1 187 ? 4.400 -11.673 6.280 1.00 97.81 187 ASP A C 1
ATOM 1527 O O . ASP A 1 187 ? 4.242 -11.468 7.486 1.00 97.81 187 ASP A O 1
ATOM 1531 N N . ASN A 1 188 ? 5.445 -11.159 5.621 1.00 97.94 188 ASN A N 1
ATOM 1532 C CA . ASN A 1 188 ? 6.457 -10.334 6.280 1.00 97.94 188 ASN A CA 1
ATOM 1533 C C . ASN A 1 188 ? 5.913 -8.947 6.630 1.00 97.94 188 ASN A C 1
ATOM 1535 O O . ASN A 1 188 ? 6.249 -8.427 7.694 1.00 97.94 188 ASN A O 1
ATOM 1539 N N . LEU A 1 189 ? 5.085 -8.362 5.760 1.00 98.50 189 LEU A N 1
ATOM 1540 C CA . LEU A 1 189 ? 4.429 -7.082 6.009 1.00 98.50 189 LEU A CA 1
ATOM 1541 C C . LEU A 1 189 ? 3.446 -7.198 7.172 1.00 98.50 189 LEU A C 1
ATOM 1543 O O . LEU A 1 189 ? 3.563 -6.415 8.106 1.00 98.50 189 LEU A O 1
ATOM 1547 N N . ILE A 1 190 ? 2.568 -8.205 7.175 1.00 98.38 190 ILE A N 1
ATOM 1548 C CA . ILE A 1 190 ? 1.595 -8.437 8.254 1.00 98.38 190 ILE A CA 1
ATOM 1549 C C . ILE A 1 190 ? 2.316 -8.618 9.587 1.00 98.38 190 ILE A C 1
ATOM 1551 O O . ILE A 1 190 ? 2.081 -7.856 10.523 1.00 98.38 190 ILE A O 1
ATOM 1555 N N . ARG A 1 191 ? 3.274 -9.551 9.655 1.00 98.31 19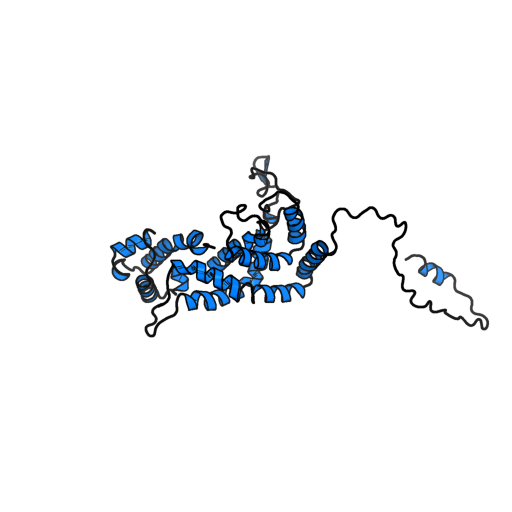1 ARG A N 1
ATOM 1556 C CA . ARG A 1 191 ? 4.025 -9.815 10.890 1.00 98.31 191 ARG A CA 1
ATOM 1557 C C . ARG A 1 191 ? 4.761 -8.570 11.385 1.00 98.31 191 ARG A C 1
ATOM 1559 O O . ARG A 1 191 ? 4.799 -8.298 12.582 1.00 98.31 191 ARG A O 1
ATOM 1566 N N . SER A 1 192 ? 5.383 -7.821 10.476 1.00 98.38 192 SER A N 1
ATOM 1567 C CA . SER A 1 192 ? 6.100 -6.596 10.831 1.00 98.38 192 SER A CA 1
ATOM 1568 C C . SER A 1 192 ? 5.152 -5.489 11.287 1.00 98.38 192 SER A C 1
ATOM 1570 O O . SER A 1 192 ? 5.475 -4.772 12.233 1.00 98.38 192 SER A O 1
ATOM 1572 N N . PHE A 1 193 ? 3.985 -5.363 10.661 1.00 98.44 193 PHE A N 1
ATOM 1573 C CA . PHE A 1 193 ? 2.972 -4.387 11.032 1.00 98.44 193 PHE A CA 1
ATOM 1574 C C . PHE A 1 193 ? 2.404 -4.677 12.423 1.00 98.44 193 PHE A C 1
ATOM 1576 O O . PHE A 1 193 ? 2.333 -3.777 13.256 1.00 98.44 193 PHE A O 1
ATOM 1583 N N . GLU A 1 194 ? 2.082 -5.935 12.727 1.00 97.56 194 GLU A N 1
ATOM 1584 C CA . GLU A 1 194 ? 1.642 -6.333 14.069 1.00 97.56 194 GLU A CA 1
ATOM 1585 C C . GLU A 1 194 ? 2.680 -5.948 15.134 1.00 97.56 194 GLU A C 1
ATOM 1587 O O . GLU A 1 194 ? 2.347 -5.349 16.159 1.00 97.56 194 GLU A O 1
ATOM 1592 N N . ILE A 1 195 ? 3.958 -6.230 14.864 1.00 96.94 195 ILE A N 1
ATOM 1593 C CA . ILE A 1 195 ? 5.048 -5.984 15.812 1.00 96.94 195 ILE A CA 1
ATOM 1594 C C . ILE A 1 195 ? 5.327 -4.492 16.009 1.00 96.94 195 ILE A C 1
ATOM 1596 O O . ILE A 1 195 ? 5.530 -4.069 17.144 1.00 96.94 195 ILE A O 1
ATOM 1600 N N . ASN A 1 196 ? 5.383 -3.707 14.933 1.00 97.31 196 ASN A N 1
ATOM 1601 C CA . ASN A 1 196 ? 5.904 -2.337 14.977 1.00 97.31 196 ASN A CA 1
ATOM 1602 C C . ASN A 1 196 ? 4.803 -1.268 14.991 1.00 97.31 196 ASN A C 1
ATOM 1604 O O . ASN A 1 196 ? 5.014 -0.182 15.529 1.00 97.31 196 ASN A O 1
ATOM 1608 N N . VAL A 1 197 ? 3.624 -1.566 14.437 1.00 97.50 197 VAL A N 1
ATOM 1609 C CA . VAL A 1 197 ? 2.477 -0.648 14.400 1.00 97.50 197 VAL A CA 1
ATOM 1610 C C . VAL A 1 197 ? 1.460 -1.025 15.470 1.00 97.50 197 VAL A C 1
ATOM 1612 O O . VAL A 1 197 ? 1.169 -0.200 16.337 1.00 97.50 197 VAL A O 1
ATOM 1615 N N . CYS A 1 198 ? 0.948 -2.261 15.473 1.00 96.19 198 CYS A N 1
ATOM 1616 C CA . CYS A 1 198 ? -0.108 -2.648 16.416 1.00 96.19 198 CYS A CA 1
ATOM 1617 C C . CYS A 1 198 ? 0.374 -2.635 17.870 1.00 96.19 198 CYS A C 1
ATOM 1619 O O . CYS A 1 198 ? -0.306 -2.050 18.707 1.00 96.19 198 CYS A O 1
ATOM 1621 N N . ASN A 1 199 ? 1.548 -3.193 18.180 1.00 93.81 199 ASN A N 1
ATOM 1622 C CA . ASN A 1 199 ? 2.069 -3.143 19.553 1.00 93.81 199 ASN A CA 1
ATOM 1623 C C . ASN A 1 199 ? 2.348 -1.708 20.026 1.00 93.81 199 ASN A C 1
ATOM 1625 O O . ASN A 1 199 ? 2.175 -1.415 21.204 1.00 93.81 199 ASN A O 1
ATOM 1629 N N . THR A 1 200 ? 2.740 -0.810 19.117 1.00 94.44 200 THR A N 1
ATOM 1630 C CA . THR A 1 200 ? 2.957 0.610 19.434 1.00 94.44 200 THR A CA 1
ATOM 1631 C C . THR A 1 200 ? 1.634 1.332 19.701 1.00 94.44 200 THR A C 1
ATOM 1633 O O . THR A 1 200 ? 1.542 2.139 20.623 1.00 94.44 200 THR A O 1
ATOM 1636 N N . LEU A 1 201 ? 0.596 1.054 18.907 1.00 94.69 201 LEU A N 1
ATOM 1637 C CA . LEU A 1 201 ? -0.726 1.680 19.028 1.00 94.69 201 LEU A CA 1
ATOM 1638 C C . LEU A 1 201 ? -1.565 1.132 20.185 1.00 94.69 201 LEU A C 1
ATOM 1640 O O . LEU A 1 201 ? -2.401 1.852 20.731 1.00 94.69 201 LEU A O 1
ATOM 1644 N N . PHE A 1 202 ? -1.374 -0.139 20.521 1.00 94.06 202 PHE A N 1
ATOM 1645 C CA . PHE A 1 202 ? -2.178 -0.871 21.494 1.00 94.06 202 PHE A CA 1
ATOM 1646 C C . PHE A 1 202 ? -1.320 -1.388 22.649 1.00 94.06 202 PHE A C 1
ATOM 1648 O O . PHE A 1 202 ? -1.550 -2.489 23.145 1.00 94.06 202 PHE A O 1
ATOM 1655 N N . GLU A 1 203 ? -0.332 -0.601 23.080 1.00 92.12 203 GLU A N 1
ATOM 1656 C CA . GLU A 1 203 ? 0.475 -0.933 24.253 1.00 92.12 203 GLU A CA 1
ATOM 1657 C C . GLU A 1 203 ? -0.429 -0.985 25.492 1.00 92.12 203 GLU A C 1
ATOM 1659 O O . GLU A 1 203 ? -1.053 0.014 25.876 1.00 92.12 203 GLU A O 1
ATOM 1664 N N . LEU A 1 204 ? -0.526 -2.176 26.086 1.00 89.69 204 LEU A N 1
ATOM 1665 C CA . LEU A 1 204 ? -1.456 -2.461 27.171 1.00 89.69 204 LEU A CA 1
ATOM 1666 C C . LEU A 1 204 ? -0.844 -2.137 28.532 1.00 89.69 204 LEU A C 1
ATOM 1668 O O . LEU A 1 204 ? 0.306 -2.481 28.812 1.00 89.69 204 LEU A O 1
ATOM 1672 N N . ASP A 1 205 ? -1.640 -1.534 29.409 1.00 88.31 205 ASP A N 1
ATOM 1673 C CA . ASP A 1 205 ? -1.295 -1.424 30.821 1.00 88.31 205 ASP A CA 1
ATOM 1674 C C . ASP A 1 205 ? -1.484 -2.755 31.577 1.00 88.31 205 ASP A C 1
ATOM 1676 O O . ASP A 1 205 ? -1.838 -3.799 31.024 1.00 88.31 205 ASP A O 1
ATOM 1680 N N . LYS A 1 206 ? -1.274 -2.715 32.898 1.00 87.25 206 LYS A N 1
ATOM 1681 C CA . LYS A 1 206 ? -1.461 -3.875 33.787 1.00 87.25 206 LYS A CA 1
ATOM 1682 C C . LYS A 1 206 ? -2.896 -4.417 33.804 1.00 87.25 206 LYS A C 1
ATOM 1684 O O . LYS A 1 206 ? -3.092 -5.541 34.258 1.00 87.25 206 LYS A O 1
ATOM 1689 N N . ASN A 1 207 ? -3.871 -3.629 33.358 1.00 82.94 207 ASN A N 1
ATOM 1690 C CA . ASN A 1 207 ? -5.285 -3.980 33.327 1.00 82.94 207 ASN A CA 1
ATOM 1691 C C . ASN A 1 207 ? -5.739 -4.449 31.933 1.00 82.94 207 ASN A C 1
ATOM 1693 O O . ASN A 1 207 ? -6.886 -4.863 31.786 1.00 82.94 207 ASN A O 1
ATOM 1697 N N . GLY A 1 208 ? -4.856 -4.429 30.926 1.00 80.62 208 GLY A N 1
ATOM 1698 C CA . GLY A 1 208 ? -5.186 -4.811 29.553 1.00 80.62 208 GLY A CA 1
ATOM 1699 C C . GLY A 1 208 ? -5.800 -3.682 28.716 1.00 80.62 208 GLY A C 1
ATOM 1700 O O . GLY A 1 208 ? -6.404 -3.959 27.676 1.00 80.62 208 GLY A O 1
ATOM 1701 N N . GLU A 1 209 ? -5.662 -2.423 29.144 1.00 85.81 209 GLU A N 1
ATOM 1702 C CA . GLU A 1 209 ? -6.183 -1.254 28.430 1.00 85.81 209 GLU A CA 1
ATOM 1703 C C . GLU A 1 209 ? -5.091 -0.577 27.580 1.00 85.81 209 GLU A C 1
ATOM 1705 O O . GLU A 1 209 ? -3.963 -0.412 28.053 1.00 85.81 209 GLU A O 1
ATOM 1710 N N . PRO A 1 210 ? -5.390 -0.152 26.335 1.00 88.88 210 PRO A N 1
ATOM 1711 C CA . PRO A 1 210 ? -4.423 0.501 25.467 1.00 88.88 210 PRO A CA 1
ATOM 1712 C C . PRO A 1 210 ? -4.156 1.934 25.942 1.00 88.88 210 PRO A C 1
ATOM 1714 O O . PRO A 1 210 ? -5.048 2.785 25.948 1.00 88.88 210 PRO A O 1
ATOM 1717 N N . THR A 1 211 ? -2.906 2.217 26.299 1.00 89.12 211 THR A N 1
ATOM 1718 C CA . THR A 1 211 ? -2.495 3.521 26.856 1.00 89.12 211 THR A CA 1
ATOM 1719 C C . THR A 1 211 ? -2.004 4.511 25.807 1.00 89.12 211 THR A C 1
ATOM 1721 O O . THR A 1 211 ? -2.039 5.723 26.027 1.00 89.12 211 THR A O 1
ATOM 1724 N N . THR A 1 212 ? -1.570 4.013 24.651 1.00 89.75 212 THR A N 1
ATOM 1725 C CA . THR A 1 212 ? -0.926 4.805 23.595 1.00 89.75 212 THR A CA 1
ATOM 1726 C C . THR A 1 212 ? -1.848 5.133 22.422 1.00 89.75 212 THR A C 1
ATOM 1728 O O . THR A 1 212 ? -1.469 5.927 21.556 1.00 89.75 212 THR A O 1
ATOM 1731 N N . PHE A 1 213 ? -3.060 4.569 22.395 1.00 92.94 213 PHE A N 1
ATOM 1732 C CA . PHE A 1 213 ? -3.967 4.694 21.259 1.00 92.94 213 PHE A CA 1
ATOM 1733 C C . PHE A 1 213 ? -4.353 6.151 20.975 1.00 92.94 213 PHE A C 1
ATOM 1735 O O . PHE A 1 213 ? -4.917 6.848 21.821 1.00 92.94 213 PHE A O 1
ATOM 1742 N N . ASN A 1 214 ? -4.093 6.586 19.742 1.00 91.25 214 ASN A N 1
ATOM 1743 C CA . ASN A 1 214 ? -4.524 7.869 19.208 1.00 91.25 214 ASN A CA 1
ATOM 1744 C C . ASN A 1 214 ? -4.683 7.752 17.684 1.00 91.25 214 ASN A C 1
ATOM 1746 O O . ASN A 1 214 ? -3.708 7.467 16.988 1.00 91.25 214 ASN A O 1
ATOM 1750 N N . LEU A 1 215 ? -5.898 7.995 17.183 1.00 91.12 215 LEU A N 1
ATOM 1751 C CA . LEU A 1 215 ? -6.218 7.922 15.753 1.00 91.12 215 LEU A CA 1
ATOM 1752 C C . LEU A 1 215 ? -5.355 8.866 14.906 1.00 91.12 215 LEU A C 1
ATOM 1754 O O . LEU A 1 215 ? -4.845 8.447 13.872 1.00 91.12 215 LEU A O 1
ATOM 1758 N N . ASP A 1 216 ? -5.116 10.090 15.379 1.00 92.00 216 ASP A N 1
ATOM 1759 C CA . ASP A 1 216 ? -4.374 11.123 14.643 1.00 92.00 216 ASP A CA 1
ATOM 1760 C C . ASP A 1 216 ? -2.891 10.754 14.453 1.00 92.00 216 ASP A C 1
ATOM 1762 O O . ASP A 1 216 ? -2.184 11.354 13.645 1.00 92.00 216 ASP A O 1
ATOM 1766 N N . LYS A 1 217 ? -2.392 9.766 15.210 1.00 93.44 217 LYS A N 1
ATOM 1767 C CA . LYS A 1 217 ? -1.008 9.285 15.123 1.00 93.44 217 LYS A CA 1
ATOM 1768 C C . LYS A 1 217 ? -0.834 8.072 14.214 1.00 93.44 217 LYS A C 1
ATOM 1770 O O . LYS A 1 217 ? 0.312 7.716 13.945 1.00 93.44 217 LYS A O 1
ATOM 1775 N N . ILE A 1 218 ? -1.915 7.433 13.761 1.00 95.88 218 ILE A N 1
ATOM 1776 C CA . ILE A 1 218 ? -1.832 6.160 13.028 1.00 95.88 218 ILE A CA 1
ATOM 1777 C C . ILE A 1 218 ? -0.992 6.314 11.762 1.00 95.88 218 ILE A C 1
ATOM 1779 O O . ILE A 1 218 ? -0.019 5.585 11.602 1.00 95.88 218 ILE A O 1
ATOM 1783 N N . ASP A 1 219 ? -1.292 7.301 10.918 1.00 96.25 219 ASP A N 1
ATOM 1784 C CA . ASP A 1 219 ? -0.533 7.535 9.685 1.00 96.25 219 ASP A CA 1
ATOM 1785 C C . ASP A 1 219 ? 0.950 7.826 9.949 1.00 96.25 219 ASP A C 1
ATOM 1787 O O . ASP A 1 219 ? 1.824 7.297 9.266 1.00 96.25 219 ASP A O 1
ATOM 1791 N N . SER A 1 220 ? 1.259 8.606 10.990 1.00 95.69 220 SER A N 1
ATOM 1792 C CA . SER A 1 220 ? 2.648 8.875 11.380 1.00 95.69 220 SER A CA 1
ATOM 1793 C C . SER A 1 220 ? 3.386 7.596 11.789 1.00 95.69 220 SER A C 1
ATOM 1795 O O . SER A 1 220 ? 4.542 7.405 11.410 1.00 95.69 220 SER A O 1
ATOM 1797 N N . ILE A 1 221 ? 2.723 6.699 12.524 1.00 97.06 221 ILE A N 1
ATOM 1798 C CA . ILE A 1 221 ? 3.298 5.413 12.939 1.00 97.06 221 ILE A CA 1
ATOM 1799 C C . ILE A 1 221 ? 3.465 4.478 11.735 1.00 97.06 221 ILE A C 1
ATOM 1801 O O . ILE A 1 221 ? 4.494 3.814 11.633 1.00 97.06 221 ILE A O 1
ATOM 1805 N N . ILE A 1 222 ? 2.508 4.457 10.802 1.00 98.06 222 ILE A N 1
ATOM 1806 C CA . ILE A 1 222 ? 2.589 3.661 9.568 1.00 98.06 222 ILE A CA 1
ATOM 1807 C C . ILE A 1 222 ? 3.756 4.129 8.691 1.00 98.06 222 ILE A C 1
ATOM 1809 O O . ILE A 1 222 ? 4.567 3.304 8.271 1.00 98.06 222 ILE A O 1
ATOM 1813 N N . ASN A 1 223 ? 3.885 5.436 8.444 1.00 96.81 223 ASN A N 1
ATOM 1814 C CA . ASN A 1 223 ? 4.977 5.974 7.623 1.00 96.81 223 ASN A CA 1
ATOM 1815 C C . ASN A 1 223 ? 6.339 5.680 8.263 1.00 96.81 223 ASN A C 1
ATOM 1817 O O . ASN A 1 223 ? 7.282 5.277 7.579 1.00 96.81 223 ASN A O 1
ATOM 1821 N N . LYS A 1 224 ? 6.425 5.811 9.594 1.00 96.62 224 LYS A N 1
ATOM 1822 C CA . LYS A 1 224 ? 7.623 5.460 10.355 1.00 96.62 224 LYS A CA 1
ATOM 1823 C C . LYS A 1 224 ? 7.961 3.974 10.226 1.00 96.62 224 LYS A C 1
ATOM 1825 O O . LYS A 1 224 ? 9.103 3.653 9.922 1.00 96.62 224 LYS A O 1
ATOM 1830 N N . TRP A 1 225 ? 6.985 3.081 10.395 1.00 98.06 225 TRP A N 1
ATOM 1831 C CA . TRP A 1 225 ? 7.163 1.637 10.209 1.00 98.06 225 TRP A CA 1
ATOM 1832 C C . TRP A 1 225 ? 7.664 1.293 8.806 1.00 98.06 225 TRP A C 1
ATOM 1834 O O . TRP A 1 225 ? 8.591 0.494 8.648 1.00 98.06 225 TRP A O 1
ATOM 1844 N N . TRP A 1 226 ? 7.092 1.919 7.778 1.00 98.31 226 TRP A N 1
ATOM 1845 C CA . TRP A 1 226 ? 7.552 1.694 6.417 1.00 98.31 226 TRP A CA 1
ATOM 1846 C C . TRP A 1 226 ? 9.017 2.102 6.256 1.00 98.31 226 TRP A C 1
ATOM 1848 O O . TRP A 1 226 ? 9.845 1.298 5.832 1.00 98.31 226 TRP A O 1
ATOM 1858 N N . SER A 1 227 ? 9.351 3.325 6.669 1.00 96.31 227 SER A N 1
ATOM 1859 C CA . SER A 1 227 ? 10.704 3.873 6.566 1.00 96.31 227 SER A CA 1
ATOM 1860 C C . SER A 1 227 ? 11.733 3.072 7.375 1.00 96.31 227 SER A C 1
ATOM 1862 O O . SER A 1 227 ? 12.805 2.755 6.867 1.00 96.31 227 SER A O 1
ATOM 1864 N N . GLU A 1 228 ? 11.415 2.701 8.618 1.00 96.81 228 GLU A N 1
ATOM 1865 C CA . GLU A 1 228 ? 12.372 2.096 9.553 1.00 96.81 228 GLU A CA 1
ATOM 1866 C C . GLU A 1 228 ? 12.470 0.573 9.459 1.00 96.81 228 GLU A C 1
ATOM 1868 O O . GLU A 1 228 ? 13.508 0.030 9.838 1.00 96.81 228 GLU A O 1
ATOM 1873 N N . ASN A 1 229 ? 11.437 -0.120 8.967 1.00 97.88 229 ASN A N 1
ATOM 1874 C CA . ASN A 1 229 ? 11.401 -1.586 8.913 1.00 97.88 229 ASN A CA 1
ATOM 1875 C C . ASN A 1 229 ? 11.222 -2.121 7.488 1.00 97.88 229 ASN A C 1
ATOM 1877 O O . ASN A 1 229 ? 11.950 -3.022 7.061 1.00 97.88 229 ASN A O 1
ATOM 1881 N N . VAL A 1 230 ? 10.242 -1.606 6.739 1.00 98.25 230 VAL A N 1
ATOM 1882 C CA . VAL A 1 230 ? 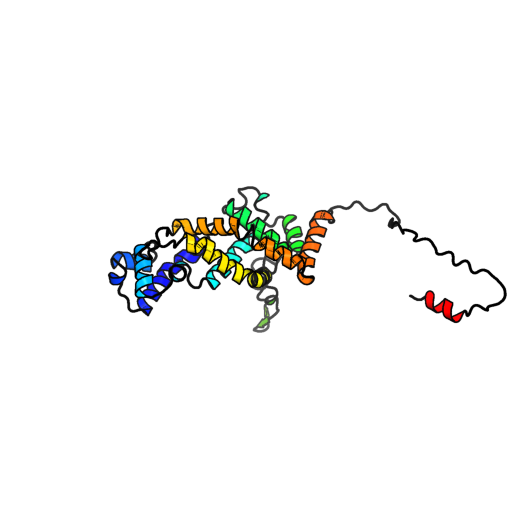9.934 -2.142 5.402 1.00 98.25 230 VAL A CA 1
ATOM 1883 C C . VAL A 1 230 ? 11.059 -1.807 4.423 1.00 98.25 230 VAL A C 1
ATOM 1885 O O . VAL A 1 230 ? 11.604 -2.709 3.782 1.00 98.25 230 VAL A O 1
ATOM 1888 N N . SER A 1 231 ? 11.459 -0.537 4.363 1.00 97.50 231 SER A N 1
ATOM 1889 C CA . SER A 1 231 ? 12.493 -0.027 3.458 1.00 97.50 231 SER A CA 1
ATOM 1890 C C . SER A 1 231 ? 13.904 -0.511 3.799 1.00 97.50 231 SER A C 1
ATOM 1892 O O . SER A 1 231 ? 14.734 -0.658 2.904 1.00 97.50 231 SER A O 1
ATOM 1894 N N . THR A 1 232 ? 14.199 -0.756 5.075 1.00 97.12 232 THR A N 1
ATOM 1895 C CA . THR A 1 232 ? 15.553 -1.078 5.566 1.00 97.12 232 THR A CA 1
ATOM 1896 C C . THR A 1 232 ? 15.816 -2.577 5.673 1.00 97.12 232 THR A C 1
ATOM 1898 O O . THR A 1 232 ? 16.957 -3.008 5.507 1.00 97.12 232 THR A O 1
ATOM 1901 N N . GLU A 1 233 ? 14.781 -3.380 5.934 1.00 97.50 233 GLU A N 1
ATOM 1902 C CA . GLU A 1 233 ? 14.923 -4.810 6.200 1.00 97.50 233 GLU A CA 1
ATOM 1903 C C . GLU A 1 233 ? 14.111 -5.658 5.219 1.00 97.50 233 GLU A C 1
ATOM 1905 O O . GLU A 1 233 ? 14.682 -6.501 4.523 1.00 97.50 233 GLU A O 1
ATOM 1910 N N . ILE A 1 234 ? 12.794 -5.451 5.125 1.00 98.31 234 ILE A N 1
ATOM 1911 C CA . ILE A 1 234 ? 11.905 -6.361 4.382 1.00 98.31 234 ILE A CA 1
ATOM 1912 C C . ILE A 1 234 ? 12.188 -6.314 2.877 1.00 98.31 234 ILE A C 1
ATOM 1914 O O . ILE A 1 234 ? 12.482 -7.351 2.272 1.00 98.31 234 ILE A O 1
ATOM 1918 N N . ILE A 1 235 ? 12.132 -5.122 2.278 1.00 98.31 235 ILE A N 1
ATOM 1919 C CA . ILE A 1 235 ? 12.376 -4.929 0.845 1.00 98.31 235 ILE A CA 1
ATOM 1920 C C . ILE A 1 235 ? 13.807 -5.350 0.469 1.00 98.31 235 ILE A C 1
ATOM 1922 O O . ILE A 1 235 ? 13.952 -6.171 -0.443 1.00 98.31 235 ILE A O 1
ATOM 1926 N N . PRO A 1 236 ? 14.873 -4.904 1.168 1.00 98.19 236 PRO A N 1
ATOM 1927 C CA . PRO A 1 236 ? 16.237 -5.334 0.859 1.00 98.19 236 PRO A CA 1
ATOM 1928 C C . PRO A 1 236 ? 16.443 -6.851 0.946 1.00 98.19 236 PRO A C 1
ATOM 1930 O O . PRO A 1 236 ? 17.104 -7.437 0.081 1.00 98.19 236 PRO A O 1
ATOM 1933 N N . ASN A 1 237 ? 15.844 -7.515 1.940 1.00 97.94 237 ASN A N 1
ATOM 1934 C CA . ASN A 1 237 ? 15.918 -8.970 2.069 1.00 97.94 237 ASN A CA 1
ATOM 1935 C C . ASN A 1 237 ? 15.222 -9.692 0.911 1.00 97.94 237 ASN A C 1
ATOM 1937 O O . ASN A 1 237 ? 15.735 -10.707 0.431 1.00 97.94 237 ASN A O 1
ATOM 1941 N N . LEU A 1 238 ? 14.082 -9.181 0.437 1.00 97.69 238 LEU A N 1
ATOM 1942 C CA . LEU A 1 238 ? 13.425 -9.734 -0.743 1.00 97.69 238 LEU A CA 1
ATOM 1943 C C . LEU A 1 238 ? 14.263 -9.494 -2.005 1.00 97.69 238 LEU A C 1
ATOM 1945 O O . LEU A 1 238 ? 14.519 -10.446 -2.737 1.00 97.69 238 LEU A O 1
ATOM 1949 N N . ILE A 1 239 ? 14.783 -8.282 -2.220 1.00 98.00 239 ILE A N 1
ATOM 1950 C CA . ILE A 1 239 ? 15.654 -7.968 -3.367 1.00 98.00 239 ILE A CA 1
ATOM 1951 C C . ILE A 1 239 ? 16.851 -8.922 -3.431 1.00 98.00 239 ILE A C 1
ATOM 1953 O O . ILE A 1 239 ? 17.184 -9.414 -4.510 1.00 98.00 239 ILE A O 1
ATOM 1957 N N . LYS A 1 240 ? 17.482 -9.234 -2.291 1.00 97.12 240 LYS A N 1
ATOM 1958 C CA . LYS A 1 240 ? 18.581 -10.208 -2.239 1.00 97.12 240 LYS A CA 1
ATOM 1959 C C . LYS A 1 240 ? 18.154 -11.574 -2.791 1.00 97.12 240 LYS A C 1
ATOM 1961 O O . LYS A 1 240 ? 18.849 -12.123 -3.641 1.00 97.12 240 LYS A O 1
ATOM 1966 N N . LYS A 1 241 ? 16.990 -12.081 -2.371 1.00 96.56 241 LYS A N 1
ATOM 1967 C CA . LYS A 1 241 ? 16.428 -13.350 -2.868 1.00 96.56 241 LYS A CA 1
ATOM 1968 C C . LYS A 1 241 ? 16.067 -13.277 -4.356 1.00 96.56 241 LYS A C 1
ATOM 1970 O O . LYS A 1 241 ? 16.324 -14.219 -5.097 1.00 96.56 241 LYS A O 1
ATOM 1975 N N . LEU A 1 242 ? 15.499 -12.158 -4.808 1.00 96.50 242 LEU A N 1
ATOM 1976 C CA . LEU A 1 242 ? 15.108 -11.959 -6.207 1.00 96.50 242 LEU A CA 1
ATOM 1977 C C . LEU A 1 242 ? 16.317 -11.897 -7.148 1.00 96.50 242 LEU A C 1
ATOM 1979 O O . LEU A 1 242 ? 16.251 -12.418 -8.257 1.00 96.50 242 LEU A O 1
ATOM 1983 N N . ARG A 1 243 ? 17.445 -11.335 -6.702 1.00 95.06 243 ARG A N 1
ATOM 1984 C CA . ARG A 1 243 ? 18.707 -11.337 -7.465 1.00 95.06 243 ARG A CA 1
ATOM 1985 C C . ARG A 1 243 ? 19.317 -12.729 -7.622 1.00 95.06 243 ARG A C 1
ATOM 1987 O O . ARG A 1 243 ? 20.000 -12.987 -8.607 1.00 95.06 243 ARG A O 1
ATOM 1994 N N . GLU A 1 244 ? 19.071 -13.627 -6.674 1.00 94.56 244 GLU A N 1
ATOM 1995 C CA . GLU A 1 244 ? 19.497 -15.030 -6.761 1.00 94.56 244 GLU A CA 1
ATOM 1996 C C . GLU A 1 244 ? 18.562 -15.864 -7.659 1.00 94.56 244 GLU A C 1
ATOM 1998 O O . GLU A 1 244 ? 18.950 -16.927 -8.146 1.00 94.56 244 GLU A O 1
ATOM 2003 N N . ASN A 1 245 ? 17.344 -15.379 -7.924 1.00 94.81 245 ASN A N 1
ATOM 2004 C CA . ASN A 1 245 ? 16.373 -16.046 -8.780 1.00 94.81 245 ASN A CA 1
ATOM 2005 C C . ASN A 1 245 ? 16.575 -15.665 -10.265 1.00 94.81 245 ASN A C 1
ATOM 2007 O O . ASN A 1 245 ? 16.455 -14.489 -10.608 1.00 94.81 245 ASN A O 1
ATOM 2011 N N . PRO A 1 246 ? 16.802 -16.627 -11.184 1.00 89.00 246 PRO A N 1
ATOM 2012 C CA . PRO A 1 246 ? 17.051 -16.322 -12.595 1.00 89.00 246 PRO A CA 1
ATOM 2013 C C . PRO A 1 246 ? 15.942 -15.530 -13.298 1.00 89.00 246 PRO A C 1
ATOM 2015 O O . PRO A 1 246 ? 16.251 -14.715 -14.162 1.00 89.00 246 PRO A O 1
ATOM 2018 N N . LEU A 1 247 ? 14.671 -15.753 -12.943 1.00 89.44 247 LEU A N 1
ATOM 2019 C CA . LEU A 1 247 ? 13.530 -15.082 -13.574 1.00 89.44 247 LEU A CA 1
ATOM 2020 C C . LEU A 1 247 ? 13.508 -13.589 -13.226 1.00 89.44 247 LEU A C 1
ATOM 2022 O O . LEU A 1 247 ? 13.351 -12.741 -14.101 1.00 89.44 247 LEU A O 1
ATOM 2026 N N . PHE A 1 248 ? 13.716 -13.277 -11.950 1.00 91.75 248 PHE A N 1
ATOM 2027 C CA . PHE A 1 248 ? 13.650 -11.915 -11.423 1.00 91.75 248 PHE A CA 1
ATOM 2028 C C . PHE A 1 248 ? 14.954 -11.137 -11.615 1.00 91.75 248 PHE A C 1
ATOM 2030 O O . PHE A 1 248 ? 14.932 -9.927 -11.847 1.00 91.75 248 PHE A O 1
ATOM 2037 N N . ASN A 1 249 ? 16.098 -11.826 -11.616 1.00 94.06 249 ASN A N 1
ATOM 2038 C CA . ASN A 1 249 ? 17.397 -11.199 -11.834 1.00 94.06 249 ASN A CA 1
ATOM 2039 C C . ASN A 1 249 ? 17.505 -10.496 -13.200 1.00 94.06 249 ASN A C 1
ATOM 2041 O O . ASN A 1 249 ? 18.207 -9.492 -13.318 1.00 94.06 249 ASN A O 1
ATOM 2045 N N . ILE A 1 250 ? 16.765 -10.962 -14.216 1.00 95.06 250 ILE A N 1
ATOM 2046 C CA . ILE A 1 250 ? 16.705 -10.315 -15.536 1.00 95.06 250 ILE A CA 1
ATOM 2047 C C . ILE A 1 250 ? 16.267 -8.851 -15.416 1.00 95.06 250 ILE A C 1
ATOM 2049 O O . ILE A 1 250 ? 16.833 -7.999 -16.099 1.00 95.06 250 ILE A O 1
ATOM 2053 N N . GLY A 1 251 ? 15.315 -8.530 -14.532 1.00 96.31 251 GLY A N 1
ATOM 2054 C CA . GLY A 1 251 ? 14.892 -7.148 -14.311 1.00 96.31 251 GLY A CA 1
ATOM 2055 C C . GLY A 1 251 ? 16.046 -6.265 -13.854 1.00 96.31 251 GLY A C 1
ATOM 2056 O O . GLY A 1 251 ? 16.343 -5.258 -14.499 1.00 96.31 251 GLY A O 1
ATOM 2057 N N . PHE A 1 252 ? 16.771 -6.692 -12.819 1.00 96.00 252 PHE A N 1
ATOM 2058 C CA . PHE A 1 252 ? 17.927 -5.951 -12.316 1.00 96.00 252 PHE A CA 1
ATOM 2059 C C . PHE A 1 252 ? 19.039 -5.814 -13.364 1.00 96.00 252 PHE A C 1
ATOM 2061 O O . PHE A 1 252 ? 19.626 -4.742 -13.488 1.00 96.00 252 PHE A O 1
ATOM 2068 N N . MET A 1 253 ? 19.291 -6.857 -14.163 1.00 95.38 253 MET A N 1
ATOM 2069 C CA . MET A 1 253 ? 20.252 -6.790 -15.269 1.00 95.38 253 MET A CA 1
ATOM 2070 C C . MET A 1 253 ? 19.841 -5.758 -16.326 1.00 95.38 253 MET A C 1
ATOM 2072 O O . MET A 1 253 ? 20.679 -4.989 -16.794 1.00 95.38 253 MET A O 1
ATOM 2076 N N . VAL A 1 254 ? 18.558 -5.715 -16.696 1.00 96.19 254 VAL A N 1
ATOM 2077 C CA . VAL A 1 254 ? 18.028 -4.714 -17.634 1.00 96.19 254 VAL A CA 1
ATOM 2078 C C . VAL A 1 254 ? 18.184 -3.305 -17.062 1.00 96.19 254 VAL A C 1
ATOM 2080 O O . VAL A 1 254 ? 18.644 -2.420 -17.780 1.00 96.19 254 VAL A O 1
ATOM 2083 N N . ASN A 1 255 ? 17.883 -3.100 -15.775 1.00 95.38 255 ASN A N 1
ATOM 2084 C CA . ASN A 1 255 ? 18.115 -1.818 -15.107 1.00 95.38 255 ASN A CA 1
ATOM 2085 C C . ASN A 1 255 ? 19.591 -1.392 -15.188 1.00 95.38 255 ASN A C 1
ATOM 2087 O O . ASN A 1 255 ? 19.886 -0.275 -15.604 1.00 95.38 255 ASN A O 1
ATOM 2091 N N . ASP A 1 256 ? 20.523 -2.293 -14.862 1.00 93.81 256 ASP A N 1
ATOM 2092 C CA . ASP A 1 256 ? 21.962 -2.003 -14.903 1.00 93.81 256 ASP A CA 1
ATOM 2093 C C . ASP A 1 256 ? 22.440 -1.628 -16.318 1.00 93.81 256 ASP A C 1
ATOM 2095 O O . ASP A 1 256 ? 23.259 -0.719 -16.478 1.00 93.81 256 ASP A O 1
ATOM 2099 N N . ILE A 1 257 ? 21.913 -2.282 -17.360 1.00 93.69 257 ILE A N 1
ATOM 2100 C CA . ILE A 1 257 ? 22.202 -1.938 -18.762 1.00 93.69 257 ILE A CA 1
ATOM 2101 C C . ILE A 1 257 ? 21.680 -0.533 -19.091 1.00 93.69 257 ILE A C 1
ATOM 2103 O O . ILE A 1 257 ? 22.412 0.271 -19.674 1.00 93.69 257 ILE A O 1
ATOM 2107 N N . LEU A 1 258 ? 20.438 -0.220 -18.715 1.00 92.25 258 LEU A N 1
ATOM 2108 C CA . LEU A 1 258 ? 19.810 1.076 -18.993 1.00 92.25 258 LEU A CA 1
ATOM 2109 C C . LEU A 1 258 ? 20.479 2.238 -18.244 1.00 92.25 258 LEU A C 1
ATOM 2111 O O . LEU A 1 258 ? 20.534 3.348 -18.772 1.00 92.25 258 LEU A O 1
ATOM 2115 N N . GLU A 1 259 ? 20.992 2.002 -17.037 1.00 88.44 259 GLU A N 1
ATOM 2116 C CA . GLU A 1 259 ? 21.692 3.022 -16.249 1.00 88.44 259 GLU A CA 1
ATOM 2117 C C . GLU A 1 259 ? 23.148 3.217 -16.701 1.00 88.44 259 GLU A C 1
ATOM 2119 O O . GLU A 1 259 ? 23.637 4.345 -16.731 1.00 88.44 259 GLU A O 1
ATOM 2124 N N . ARG A 1 260 ? 23.865 2.137 -17.048 1.00 86.06 260 ARG A N 1
ATOM 2125 C CA . ARG A 1 260 ? 25.331 2.184 -17.235 1.00 86.06 260 ARG A CA 1
ATOM 2126 C C . ARG A 1 260 ? 25.792 2.121 -18.684 1.00 86.06 260 ARG A C 1
ATOM 2128 O O . ARG A 1 260 ? 26.873 2.618 -19.003 1.00 86.06 260 ARG A O 1
ATOM 2135 N N . MET A 1 261 ? 25.037 1.445 -19.545 1.00 80.31 261 MET A N 1
ATOM 2136 C CA . MET A 1 261 ? 25.467 1.121 -20.910 1.00 80.31 261 MET A CA 1
ATOM 2137 C C . MET A 1 261 ? 24.688 1.890 -21.969 1.00 80.31 261 MET A C 1
ATOM 2139 O O . MET A 1 261 ? 25.248 2.208 -23.019 1.00 80.31 261 MET A O 1
ATOM 2143 N N . TYR A 1 262 ? 23.419 2.197 -21.707 1.00 77.94 262 TYR A N 1
ATOM 2144 C CA . TYR A 1 262 ? 22.605 2.984 -22.618 1.00 77.94 262 TYR A CA 1
ATOM 2145 C C . TYR A 1 262 ? 23.076 4.442 -22.625 1.00 77.94 262 TYR A C 1
ATOM 2147 O O . TYR A 1 262 ? 23.066 5.124 -21.601 1.00 77.94 262 TYR A O 1
ATOM 2155 N N . LYS A 1 263 ? 23.501 4.913 -23.797 1.00 74.94 263 LYS A N 1
ATOM 2156 C CA . LYS A 1 263 ? 23.849 6.310 -24.051 1.00 74.94 263 LYS A CA 1
ATOM 2157 C C . LYS A 1 263 ? 22.977 6.810 -25.187 1.00 74.94 263 LYS A C 1
ATOM 2159 O O . LYS A 1 263 ? 22.915 6.165 -26.233 1.00 74.94 263 LYS A O 1
ATOM 2164 N N . GLU A 1 264 ? 22.325 7.941 -24.972 1.00 65.62 264 GLU A N 1
ATOM 2165 C CA . GLU A 1 264 ? 21.675 8.670 -26.055 1.00 65.62 264 GLU A CA 1
ATOM 2166 C C . GLU A 1 264 ? 22.748 9.291 -26.953 1.00 65.62 264 GLU A C 1
ATOM 2168 O O . GLU A 1 264 ? 23.858 9.581 -26.500 1.00 65.62 264 GLU A O 1
ATOM 2173 N N . ASP A 1 265 ? 22.441 9.406 -28.244 1.00 65.88 265 ASP A N 1
ATOM 2174 C CA . ASP A 1 265 ? 23.304 10.055 -29.233 1.00 65.88 265 ASP A CA 1
ATOM 2175 C C . ASP A 1 265 ? 24.729 9.487 -29.324 1.00 65.88 265 ASP A C 1
ATOM 2177 O O . ASP A 1 265 ? 25.716 10.224 -29.400 1.00 65.88 265 ASP A O 1
ATOM 2181 N N . ILE A 1 266 ? 24.858 8.152 -29.361 1.00 70.25 266 ILE A N 1
ATOM 2182 C CA . ILE A 1 266 ? 26.149 7.509 -29.642 1.00 70.25 266 ILE A CA 1
ATOM 2183 C C . ILE A 1 266 ? 26.654 8.031 -30.999 1.00 70.25 266 ILE A C 1
ATOM 2185 O O . ILE A 1 266 ? 26.007 7.788 -32.025 1.00 70.25 266 ILE A O 1
ATOM 2189 N N . PRO A 1 267 ? 27.806 8.731 -31.045 1.00 69.81 267 PRO A N 1
ATOM 2190 C CA . PRO A 1 267 ? 28.334 9.247 -32.295 1.00 69.81 267 PRO A CA 1
ATOM 2191 C C . PRO A 1 267 ? 28.564 8.090 -33.265 1.00 69.81 267 PRO A C 1
ATOM 2193 O O . PRO A 1 267 ? 29.007 7.009 -32.863 1.00 69.81 267 PRO A O 1
ATOM 2196 N N . LYS A 1 268 ? 28.266 8.314 -34.553 1.00 66.00 268 LYS A N 1
ATOM 2197 C CA . LYS A 1 268 ? 28.477 7.300 -35.592 1.00 66.00 268 LYS A CA 1
ATOM 2198 C C . LYS A 1 268 ? 29.899 6.761 -35.482 1.00 66.00 268 LYS A C 1
ATOM 2200 O O . LYS A 1 268 ? 30.866 7.519 -35.536 1.00 66.00 268 LYS A O 1
ATOM 2205 N N . SER A 1 269 ? 30.007 5.446 -35.319 1.00 70.31 269 SER A N 1
ATOM 2206 C CA . SER A 1 269 ? 31.302 4.785 -35.271 1.00 70.31 269 SER A CA 1
ATOM 2207 C C . SER A 1 269 ? 32.023 5.005 -36.597 1.00 70.31 269 SER A C 1
ATOM 2209 O O . SER A 1 269 ? 31.533 4.607 -37.652 1.00 70.31 269 SER A O 1
ATOM 2211 N N . TYR A 1 270 ? 33.203 5.618 -36.536 1.00 68.88 270 TYR A N 1
ATOM 2212 C CA . TYR A 1 270 ? 34.125 5.707 -37.670 1.00 68.88 270 TYR A CA 1
ATOM 2213 C C . TYR A 1 270 ? 34.979 4.434 -37.815 1.00 68.88 270 TYR A C 1
ATOM 2215 O O . TYR A 1 270 ? 35.828 4.352 -38.701 1.00 68.88 270 TYR A O 1
ATOM 2223 N N . LEU A 1 271 ? 34.781 3.439 -36.939 1.00 71.19 271 LEU A N 1
ATOM 2224 C CA . LEU A 1 271 ? 35.494 2.168 -36.997 1.00 71.19 271 LEU A CA 1
ATOM 2225 C C . LEU A 1 271 ? 34.898 1.288 -38.099 1.00 71.19 271 LEU A C 1
ATOM 2227 O O . LEU A 1 271 ? 33.723 0.935 -38.065 1.00 71.19 271 LEU A O 1
ATOM 2231 N N . THR A 1 272 ? 35.740 0.872 -39.041 1.00 70.06 272 THR A N 1
ATOM 2232 C CA . THR A 1 272 ? 35.399 -0.090 -40.104 1.00 70.06 272 THR A CA 1
ATOM 2233 C C . THR A 1 272 ? 35.494 -1.551 -39.648 1.00 70.06 272 THR A C 1
ATOM 2235 O O . THR A 1 272 ? 35.206 -2.461 -40.421 1.00 70.06 272 THR A O 1
ATOM 2238 N N . SER A 1 273 ? 35.902 -1.798 -38.399 1.00 65.44 273 SER A N 1
ATOM 2239 C CA . SER A 1 273 ? 35.956 -3.128 -37.786 1.00 65.44 273 SER A CA 1
ATOM 2240 C C . SER A 1 273 ? 35.713 -3.047 -36.279 1.00 65.44 273 SER A C 1
ATOM 2242 O O . SER A 1 273 ? 36.039 -2.044 -35.643 1.00 65.44 273 SER A O 1
ATOM 2244 N N . VAL A 1 274 ? 35.132 -4.102 -35.702 1.00 69.50 274 VAL A N 1
ATOM 2245 C CA . VAL A 1 274 ? 34.965 -4.219 -34.248 1.00 69.50 274 VAL A CA 1
ATOM 2246 C C . VAL A 1 274 ? 36.316 -4.620 -33.650 1.00 69.50 274 VAL A C 1
ATOM 2248 O O . VAL A 1 274 ? 36.824 -5.688 -34.006 1.00 69.50 274 VAL A O 1
ATOM 2251 N N . PRO A 1 275 ? 36.917 -3.823 -32.748 1.00 62.91 275 PRO A N 1
ATOM 2252 C CA . PRO A 1 275 ? 38.185 -4.160 -32.116 1.00 62.91 275 PRO A CA 1
ATOM 2253 C C . PRO A 1 275 ? 37.953 -5.231 -31.044 1.00 62.91 275 PRO A C 1
ATOM 2255 O O . PRO A 1 275 ? 37.988 -4.971 -29.844 1.00 62.91 275 PRO A O 1
ATOM 2258 N N . LEU A 1 276 ? 37.689 -6.462 -31.475 1.00 67.06 276 LEU A N 1
ATOM 2259 C CA . LEU A 1 276 ? 37.748 -7.620 -30.599 1.00 67.06 276 LEU A CA 1
ATOM 2260 C C . LEU A 1 276 ? 39.225 -7.928 -30.368 1.00 67.06 276 LEU A C 1
ATOM 2262 O O . LEU A 1 276 ? 39.936 -8.340 -31.288 1.00 67.06 276 LEU A O 1
ATOM 2266 N N . VAL A 1 277 ? 39.698 -7.757 -29.132 1.00 57.03 277 VAL A N 1
ATOM 2267 C CA . VAL A 1 277 ? 40.960 -8.368 -28.710 1.00 57.03 277 VAL A CA 1
ATOM 2268 C C . VAL A 1 277 ? 40.712 -9.870 -28.677 1.00 57.03 277 VAL A C 1
ATOM 2270 O O . VAL A 1 277 ? 40.334 -10.443 -27.657 1.00 57.03 277 VAL A O 1
ATOM 2273 N N . ILE A 1 278 ? 40.893 -10.525 -29.823 1.00 55.38 278 ILE A N 1
ATOM 2274 C CA . ILE A 1 278 ? 41.019 -11.973 -29.870 1.00 55.38 278 ILE A CA 1
ATOM 2275 C C . ILE A 1 278 ? 42.311 -12.249 -29.115 1.00 55.38 278 ILE A C 1
ATOM 2277 O O . ILE A 1 278 ? 43.405 -12.095 -29.665 1.00 55.38 278 ILE A O 1
ATOM 2281 N N . SER A 1 279 ? 42.201 -12.606 -27.833 1.00 55.78 279 SER A N 1
ATOM 2282 C CA . SER A 1 279 ? 43.330 -13.208 -27.146 1.00 55.78 279 SER A CA 1
ATOM 2283 C C . SER A 1 279 ? 43.685 -14.432 -27.980 1.00 55.78 279 SER A C 1
ATOM 2285 O O . SER A 1 279 ? 42.937 -15.408 -28.067 1.00 55.78 279 SER A O 1
ATOM 2287 N N . LYS A 1 280 ? 44.797 -14.352 -28.713 1.00 51.72 280 LYS A N 1
ATOM 2288 C CA . LYS A 1 280 ? 45.397 -15.532 -29.313 1.00 51.72 280 LYS A CA 1
ATOM 2289 C C . LYS A 1 280 ? 45.821 -16.389 -28.129 1.00 51.72 280 LYS A C 1
ATOM 2291 O O . LYS A 1 280 ? 46.963 -16.303 -27.686 1.00 51.72 280 LYS A O 1
ATOM 2296 N N . LYS A 1 281 ? 44.913 -17.223 -27.606 1.00 49.00 281 LYS A N 1
ATOM 2297 C CA . LYS A 1 281 ? 45.328 -18.463 -26.957 1.00 49.00 281 LYS A CA 1
ATOM 2298 C C . LYS A 1 281 ? 46.303 -19.082 -27.941 1.00 49.00 281 LYS A C 1
ATOM 2300 O O . LYS A 1 281 ? 45.969 -19.209 -29.122 1.00 49.00 281 LYS A O 1
ATOM 2305 N N . ALA A 1 282 ? 47.531 -19.288 -27.469 1.00 44.09 282 ALA A N 1
ATOM 2306 C CA . ALA A 1 282 ? 48.644 -19.771 -28.260 1.00 44.09 282 ALA A CA 1
ATOM 2307 C C . ALA A 1 282 ? 48.119 -20.800 -29.259 1.00 44.09 282 ALA A C 1
ATOM 2309 O O . ALA A 1 282 ? 47.489 -21.778 -28.854 1.00 44.09 282 ALA A O 1
ATOM 2310 N N . ARG A 1 283 ? 48.320 -20.547 -30.560 1.00 44.59 283 ARG A N 1
ATOM 2311 C CA . ARG A 1 283 ? 48.194 -21.617 -31.546 1.00 44.59 283 ARG A CA 1
ATOM 2312 C C . ARG A 1 283 ? 49.060 -22.734 -30.989 1.00 44.59 283 ARG A C 1
ATOM 2314 O O . ARG A 1 283 ? 50.275 -22.563 -30.915 1.00 44.59 283 ARG A O 1
ATOM 2321 N N . SER A 1 284 ? 48.448 -23.829 -30.557 1.00 42.94 284 SER A N 1
ATOM 2322 C CA . SER A 1 284 ? 49.152 -25.087 -30.444 1.00 42.94 284 SER A CA 1
ATOM 2323 C C . SER A 1 284 ? 49.659 -25.353 -31.853 1.00 42.94 284 SER A C 1
ATOM 2325 O O . SER A 1 284 ? 48.920 -25.758 -32.748 1.00 42.94 284 SER A O 1
ATOM 2327 N N . THR A 1 285 ? 50.918 -25.003 -32.096 1.00 36.22 285 THR A N 1
ATOM 2328 C CA . THR A 1 285 ? 51.660 -25.533 -33.221 1.00 36.22 285 THR A CA 1
ATOM 2329 C C . THR A 1 285 ? 51.706 -27.026 -32.969 1.00 36.22 285 THR A C 1
ATOM 2331 O O . THR A 1 285 ? 52.518 -27.535 -32.198 1.00 36.22 285 THR A O 1
ATOM 2334 N N . LEU A 1 286 ? 50.756 -27.735 -33.570 1.00 35.06 286 LEU A N 1
ATOM 2335 C CA . LEU A 1 286 ? 50.816 -29.174 -33.711 1.00 35.06 286 LEU A CA 1
ATOM 2336 C C . LEU A 1 286 ? 52.031 -29.420 -34.606 1.00 35.06 286 LEU A C 1
ATOM 2338 O O . LEU A 1 286 ? 51.960 -29.360 -35.831 1.00 35.06 286 LEU A O 1
ATOM 2342 N N . SER A 1 287 ? 53.192 -29.562 -33.968 1.00 36.97 287 SER A N 1
ATOM 2343 C CA . SER A 1 287 ? 54.424 -29.967 -34.620 1.00 36.97 287 SER A CA 1
ATOM 2344 C C . SER A 1 287 ? 54.266 -31.440 -34.960 1.00 36.97 287 SER A C 1
ATOM 2346 O O . SER A 1 287 ? 54.645 -32.338 -34.213 1.00 36.97 287 SER A O 1
ATOM 2348 N N . ILE A 1 288 ? 53.639 -31.697 -36.105 1.00 37.75 288 ILE A N 1
ATOM 2349 C CA . ILE A 1 288 ? 53.696 -33.010 -36.726 1.00 37.75 288 ILE A CA 1
ATOM 2350 C C . ILE A 1 288 ? 55.148 -33.169 -37.169 1.00 37.75 288 ILE A C 1
ATOM 2352 O O . ILE A 1 288 ? 55.559 -32.637 -38.200 1.00 37.75 288 ILE A O 1
ATOM 2356 N N . LYS A 1 289 ? 55.952 -33.867 -36.360 1.00 35.50 289 LYS A N 1
ATOM 2357 C CA . LYS A 1 289 ? 57.219 -34.419 -36.835 1.00 35.50 289 LYS A CA 1
ATOM 2358 C C . LYS A 1 289 ? 56.877 -35.315 -38.019 1.00 35.50 289 LYS A C 1
ATOM 2360 O O . LYS A 1 289 ? 56.263 -36.365 -37.843 1.00 35.50 289 LYS A O 1
ATOM 2365 N N . SER A 1 290 ? 57.257 -34.891 -39.220 1.00 41.50 290 SER A N 1
ATOM 2366 C CA . SER A 1 290 ? 57.181 -35.717 -40.418 1.00 41.50 290 SER A CA 1
ATOM 2367 C C . SER A 1 290 ? 58.262 -36.796 -40.354 1.00 41.50 290 SER A C 1
ATOM 2369 O O . SER A 1 290 ? 59.261 -36.739 -41.065 1.00 41.50 290 SER A O 1
ATOM 2371 N N . ASN A 1 291 ? 58.068 -37.792 -39.499 1.00 38.53 291 ASN A N 1
ATOM 2372 C CA . ASN A 1 291 ? 58.741 -39.063 -39.682 1.00 38.53 291 ASN A CA 1
ATOM 2373 C C . ASN A 1 291 ? 57.776 -39.962 -40.444 1.00 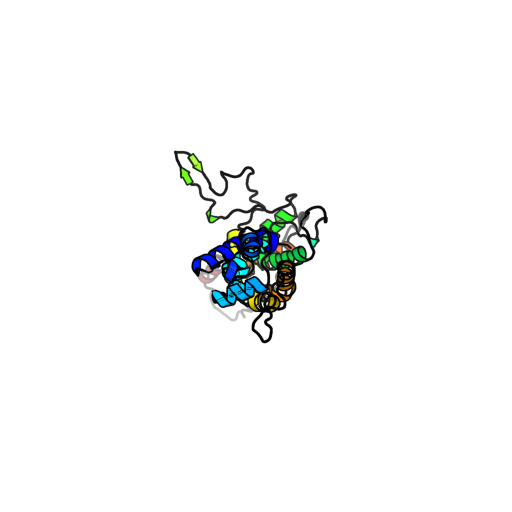38.53 291 ASN A C 1
ATOM 2375 O O . ASN A 1 291 ? 56.813 -40.454 -39.876 1.00 38.53 291 ASN A O 1
ATOM 2379 N N . GLY A 1 292 ? 58.039 -40.090 -41.745 1.00 44.22 292 GLY A N 1
ATOM 2380 C CA . GLY A 1 292 ? 57.649 -41.219 -42.585 1.00 44.22 292 GLY A CA 1
ATOM 2381 C C . GLY A 1 292 ? 56.197 -41.696 -42.506 1.00 44.22 292 GLY A C 1
ATOM 2382 O O . GLY A 1 292 ? 55.822 -42.462 -41.626 1.00 44.22 292 GLY A O 1
ATOM 2383 N N . SER A 1 293 ? 55.444 -41.390 -43.566 1.00 45.28 293 SER A N 1
ATOM 2384 C CA . SER A 1 293 ? 54.317 -42.189 -44.077 1.00 45.28 293 SER A CA 1
ATOM 2385 C C . SER A 1 293 ? 53.103 -42.400 -43.161 1.00 45.28 293 SER A C 1
ATOM 2387 O O . SER A 1 293 ? 52.894 -43.493 -42.651 1.00 45.28 293 SER A O 1
ATOM 2389 N N . GLN A 1 294 ? 52.190 -41.425 -43.118 1.00 42.38 294 GLN A N 1
ATOM 2390 C CA . GLN A 1 294 ? 50.755 -41.716 -42.978 1.00 42.38 294 GLN A CA 1
ATOM 2391 C C . GLN A 1 294 ? 49.937 -40.819 -43.919 1.00 42.38 294 GLN A C 1
ATOM 2393 O O . GLN A 1 294 ? 50.071 -39.597 -43.920 1.00 42.38 294 GLN A O 1
ATOM 2398 N N . LYS A 1 295 ? 49.121 -41.451 -44.774 1.00 46.94 295 LYS A N 1
ATOM 2399 C CA . LYS A 1 295 ? 48.198 -40.785 -45.703 1.00 46.94 295 LYS A CA 1
ATOM 2400 C C . LYS A 1 295 ? 47.119 -40.053 -44.902 1.00 46.94 295 LYS A C 1
ATOM 2402 O O . LYS A 1 295 ? 46.415 -40.670 -44.111 1.00 46.94 295 LYS A O 1
ATOM 2407 N N . ILE A 1 296 ? 46.977 -38.754 -45.147 1.00 50.41 296 ILE A N 1
ATOM 2408 C CA . ILE A 1 296 ? 45.897 -37.930 -44.599 1.00 50.41 296 ILE A CA 1
ATOM 2409 C C . ILE A 1 296 ? 44.582 -38.355 -45.265 1.00 50.41 296 ILE A C 1
ATOM 2411 O O . ILE A 1 296 ? 44.443 -38.262 -46.487 1.00 50.41 296 ILE A O 1
ATOM 2415 N N . ASP A 1 297 ? 43.626 -38.819 -44.463 1.00 50.66 297 ASP A N 1
ATOM 2416 C CA . ASP A 1 297 ? 42.266 -39.115 -44.908 1.00 50.66 297 ASP A CA 1
ATOM 2417 C C . ASP A 1 297 ? 41.497 -37.801 -45.113 1.00 50.66 297 ASP A C 1
ATOM 2419 O O . ASP A 1 297 ? 41.139 -37.099 -44.164 1.00 50.66 297 ASP A O 1
ATOM 2423 N N . LYS A 1 298 ? 41.285 -37.445 -46.384 1.00 53.84 298 LYS A N 1
ATOM 2424 C CA . LYS A 1 298 ? 40.641 -36.192 -46.803 1.00 53.84 298 LYS A CA 1
ATOM 2425 C C . LYS A 1 298 ? 39.173 -36.092 -46.365 1.00 53.84 298 LYS A C 1
ATOM 2427 O O . LYS A 1 298 ? 38.651 -34.982 -46.323 1.00 53.84 298 LYS A O 1
ATOM 2432 N N . SER A 1 299 ? 38.523 -37.204 -46.008 1.00 50.28 299 SER A N 1
ATOM 2433 C CA . SER A 1 299 ? 37.112 -37.205 -45.591 1.00 50.28 299 SER A CA 1
ATOM 2434 C C . SER A 1 299 ? 36.891 -36.508 -44.241 1.00 50.28 299 SER A C 1
ATOM 2436 O O . SER A 1 299 ? 35.924 -35.766 -44.080 1.00 50.28 299 SER A O 1
ATOM 2438 N N . LYS A 1 300 ? 37.836 -36.646 -43.300 1.00 46.91 300 LYS A N 1
ATOM 2439 C CA . LYS A 1 300 ? 37.762 -36.014 -41.969 1.00 46.91 300 LYS A CA 1
ATOM 2440 C C . LYS A 1 300 ? 38.022 -34.507 -41.985 1.00 46.91 300 LYS A C 1
ATOM 2442 O O . LYS A 1 300 ? 37.564 -33.806 -41.091 1.00 46.91 300 LYS A O 1
ATOM 2447 N N . PHE A 1 301 ? 38.730 -33.997 -42.993 1.00 45.38 301 PHE A N 1
ATOM 2448 C CA . PHE A 1 301 ? 39.028 -32.564 -43.096 1.00 45.38 301 PHE A CA 1
ATOM 2449 C C . PHE A 1 301 ? 37.837 -31.739 -43.606 1.00 45.38 301 PHE A C 1
ATOM 2451 O O . PHE A 1 301 ? 37.714 -30.569 -43.255 1.00 45.38 301 PHE A O 1
ATOM 2458 N N . ALA A 1 302 ? 36.939 -32.341 -44.392 1.00 46.66 302 ALA A N 1
ATOM 2459 C CA . ALA A 1 302 ? 35.770 -31.646 -44.928 1.00 46.66 302 ALA A CA 1
ATOM 2460 C C . ALA A 1 302 ? 34.689 -31.375 -43.862 1.00 46.66 302 ALA A C 1
ATOM 2462 O O . ALA A 1 302 ? 34.035 -30.340 -43.923 1.00 46.66 302 ALA A O 1
ATOM 2463 N N . GLN A 1 303 ? 34.543 -32.241 -42.849 1.00 45.62 303 GLN A N 1
ATOM 2464 C CA . GLN A 1 303 ? 33.548 -32.066 -41.774 1.00 45.62 303 GLN A CA 1
ATOM 2465 C C . GLN A 1 303 ? 33.852 -30.900 -40.819 1.00 45.62 303 GLN A C 1
ATOM 2467 O O . GLN A 1 303 ? 32.958 -30.435 -40.123 1.00 45.62 303 GLN A O 1
ATOM 2472 N N . ILE A 1 304 ? 35.096 -30.416 -40.779 1.00 45.41 304 ILE A N 1
ATOM 2473 C CA . ILE A 1 304 ? 35.518 -29.339 -39.867 1.00 45.41 304 ILE A CA 1
ATOM 2474 C C . ILE A 1 304 ? 35.195 -27.945 -40.441 1.00 45.41 304 ILE A C 1
ATOM 2476 O O . ILE A 1 304 ? 35.152 -26.973 -39.697 1.00 45.41 304 ILE A O 1
ATOM 2480 N N . LEU A 1 305 ? 34.948 -27.832 -41.750 1.00 40.09 305 LEU A N 1
ATOM 2481 C CA . LEU A 1 305 ? 34.733 -26.554 -42.445 1.00 40.09 305 LEU A CA 1
ATOM 2482 C C . LEU A 1 305 ? 33.253 -26.208 -42.693 1.00 40.09 305 LEU A C 1
ATOM 2484 O O . LEU A 1 305 ? 32.983 -25.208 -43.353 1.00 40.09 305 LEU A O 1
ATOM 2488 N N . SER A 1 306 ? 32.304 -27.010 -42.197 1.00 39.19 306 SER A N 1
ATOM 2489 C CA . SER A 1 306 ? 30.861 -26.811 -42.424 1.00 39.19 306 SER A CA 1
ATOM 2490 C C . SER A 1 306 ? 30.025 -26.606 -41.149 1.00 39.19 306 SER A C 1
ATOM 2492 O O . SER A 1 306 ? 28.842 -26.938 -41.148 1.00 39.19 306 SER A O 1
ATOM 2494 N N . LEU A 1 307 ? 30.620 -26.082 -40.075 1.00 37.72 307 LEU A N 1
ATOM 2495 C CA . LEU A 1 307 ? 29.923 -25.515 -38.910 1.00 37.72 307 LEU A CA 1
ATOM 2496 C C . LEU A 1 307 ? 30.293 -24.034 -38.793 1.00 37.72 307 LEU A C 1
ATOM 2498 O O . LEU A 1 307 ? 29.422 -23.260 -38.347 1.00 37.72 307 LEU A O 1
#

Radius of gyration: 30.34 Å; chains: 1; bounding box: 86×65×81 Å

InterPro domains:
  IPR001387 Cro/C1-type, helix-turn-helix domain [PS50943] (16-65)
  IPR001387 Cro/C1-type, helix-turn-helix domain [cd00093] (15-54)
  IPR010982 Lambda repressor-like, DNA-binding domain superfamily [G3DSA:1.10.260.40] (2-61)
  IPR010982 Lambda repressor-like, DNA-binding domain superfamily [SSF47413] (7-67)

Organism: Streptococcus pyogenes serotype M3 (strain ATCC BAA-595 / MGAS315) (NCBI:txid198466)

Foldseek 3Di:
DCCCVVPPQVCLLVLLVCLCVVLVHQCVQLPDNVVNVCSNVVNDGDDLSSLVSSCVSRVDDSCCSRQNPLLVSLLVVLLVLLQLLFFPQLVPDDPVLDPPDDPLSNLSNVLSVLLLLLDQLQLQLSLVVNVDPDGGFAEDAVVQQDWDDDPNDTDRRRARPDPDGHDPSNYDHSVVSSVVVCVVQSVVSSVLCCVQQVCQQQVQDPVRGRPRHDPVCNVVSVSVSCNPPVSPPRSVVVVVVLCVDPSRVVSNVSNCCSVPPDDPCPDPDPDPDDPDPPVPPDPPPPPPPPDDDDDDDVVVVVVVPPD

Sequence (307 aa):
MKFFEENYSQEIPTRIKNLRKKHNITQSELGNAGQVSQVESGKRPITSSMLVYLNALTASSYTYIVFGELDEFIENLFHYFFSSILYRDLEAVDENLYSFMSDDLISIQSSCLSIAKTFANFNIQRKRFMISTETEMDTFHKKDDIDVWVGGESYNPARSFRNNPINELTVIDFEEMADILLLMLRDNLIRSFEINVCNTLFELDKNGEPTTFNLDKIDSIINKWWSENVSTEIIPNLIKKLRENPLFNIGFMVNDILERMYKEDIPKSYLTSVPLVISKKARSTLSIKSNGSQKIDKSKFAQILSL